Protein AF-A0A2S4UT10-F1 (afdb_monomer_lite)

Radius of gyration: 38.98 Å; chains: 1; bounding box: 142×57×80 Å

Sequence (238 aa):
MEPTETNEDQPADRKTLVSQHHRYLDTMASATTKNVEQNDESQEIDNILKGEESLLTREQEVERVIAAFKLNPYEILELDMTNPSSITDSVIRKAYRQKSLLIHPDKLSHLSGFLLDPENENETIKDARMLTLRRLNLPDSTPDDHEKISQLNPTFQFRVALKTKEIIIEEEARKMTMIAEGTEAKRHEDAITKRKRELEDKKRWEETREERVTDWRSFQKGETSGKKKKKQKLQVLG

Structure (mmCIF, N/CA/C/O backbone):
data_AF-A0A2S4UT10-F1
#
_entry.id   AF-A0A2S4UT10-F1
#
loop_
_atom_site.group_PDB
_atom_site.id
_atom_site.type_symbol
_atom_site.label_atom_id
_atom_site.label_alt_id
_atom_site.label_comp_id
_atom_site.label_asym_id
_atom_site.label_entity_id
_atom_site.label_seq_id
_atom_site.pdbx_PDB_ins_code
_atom_site.Cartn_x
_atom_site.Cartn_y
_atom_site.Cartn_z
_atom_site.occupancy
_atom_site.B_iso_or_equiv
_atom_site.auth_seq_id
_atom_site.auth_comp_id
_atom_site.auth_asym_id
_atom_site.auth_atom_id
_atom_site.pdbx_PDB_model_num
ATOM 1 N N . MET A 1 1 ? 103.956 6.981 -22.620 1.00 38.62 1 MET A N 1
ATOM 2 C CA . MET A 1 1 ? 103.009 6.553 -23.665 1.00 38.62 1 MET A CA 1
ATOM 3 C C . MET A 1 1 ? 101.692 6.298 -22.952 1.00 38.62 1 MET A C 1
ATOM 5 O O . MET A 1 1 ? 101.595 5.333 -22.209 1.00 38.62 1 MET A O 1
ATOM 9 N N . GLU A 1 2 ? 100.780 7.264 -23.050 1.00 48.25 2 GLU A N 1
ATOM 10 C CA . GLU A 1 2 ? 99.326 7.124 -22.818 1.00 48.25 2 GLU A CA 1
ATOM 11 C C . GLU A 1 2 ? 98.728 6.075 -23.793 1.00 48.25 2 GLU A C 1
ATOM 13 O O . GLU A 1 2 ? 99.450 5.740 -24.744 1.00 48.25 2 GLU A O 1
ATOM 18 N N . PRO A 1 3 ? 97.486 5.536 -23.629 1.00 50.53 3 PRO A N 1
ATOM 19 C CA . PRO A 1 3 ? 96.220 6.288 -23.417 1.00 50.53 3 PRO A CA 1
ATOM 20 C C . PRO A 1 3 ? 95.270 5.721 -22.322 1.00 50.53 3 PRO A C 1
ATOM 22 O O . PRO A 1 3 ? 95.252 4.519 -22.079 1.00 50.53 3 PRO A O 1
ATOM 25 N N . THR A 1 4 ? 94.652 6.542 -21.460 1.00 42.94 4 THR A N 1
ATOM 26 C CA . THR A 1 4 ? 93.382 7.327 -21.537 1.00 42.94 4 THR A CA 1
ATOM 27 C C . THR A 1 4 ? 92.074 6.537 -21.375 1.00 42.94 4 THR A C 1
ATOM 29 O O . THR A 1 4 ? 91.668 5.777 -22.251 1.00 42.94 4 THR A O 1
ATOM 32 N N . GLU A 1 5 ? 91.396 6.821 -20.257 1.00 54.12 5 GLU A N 1
ATOM 33 C CA . GLU A 1 5 ? 89.994 6.530 -19.941 1.00 54.12 5 GLU A CA 1
ATOM 34 C C . GLU A 1 5 ? 89.031 7.304 -20.858 1.00 54.12 5 GLU A C 1
ATOM 36 O O . GLU A 1 5 ? 89.212 8.500 -21.079 1.00 54.12 5 GLU A O 1
ATOM 41 N N . THR A 1 6 ? 87.951 6.657 -21.304 1.00 42.81 6 THR A N 1
ATOM 42 C CA . THR A 1 6 ? 86.749 7.337 -21.816 1.00 42.81 6 THR A CA 1
ATOM 43 C C . THR A 1 6 ? 85.503 6.571 -21.374 1.00 42.81 6 THR A C 1
ATOM 45 O O . THR A 1 6 ? 85.175 5.528 -21.938 1.00 42.81 6 THR A O 1
ATOM 48 N N . ASN A 1 7 ? 84.813 7.086 -20.355 1.00 44.62 7 ASN A N 1
ATOM 49 C CA . ASN A 1 7 ? 83.438 6.718 -20.026 1.00 44.62 7 ASN A CA 1
ATOM 50 C C . ASN A 1 7 ? 82.545 7.800 -20.652 1.00 44.62 7 ASN A C 1
ATOM 52 O O . ASN A 1 7 ? 82.539 8.941 -20.190 1.00 44.62 7 ASN A O 1
ATOM 56 N N . GLU A 1 8 ? 81.882 7.473 -21.762 1.00 42.16 8 GLU A N 1
ATOM 57 C CA . GLU A 1 8 ? 80.980 8.389 -22.465 1.00 42.16 8 GLU A CA 1
ATOM 58 C C . GLU A 1 8 ? 79.623 8.461 -21.753 1.00 42.16 8 GLU A C 1
ATOM 60 O O . GLU A 1 8 ? 78.841 7.511 -21.732 1.00 42.16 8 GLU A O 1
ATOM 65 N N . ASP A 1 9 ? 79.353 9.632 -21.188 1.00 47.31 9 ASP A N 1
ATOM 66 C CA . ASP A 1 9 ? 78.085 10.043 -20.599 1.00 47.31 9 ASP A CA 1
ATOM 67 C C . ASP A 1 9 ? 77.073 10.345 -21.730 1.00 47.31 9 ASP A C 1
ATOM 69 O O . ASP A 1 9 ? 77.205 11.335 -22.456 1.00 47.31 9 ASP A O 1
ATOM 73 N N . GLN A 1 10 ? 76.058 9.491 -21.920 1.00 48.88 10 GLN A N 1
ATOM 74 C CA . GLN A 1 10 ? 74.931 9.770 -22.824 1.00 48.88 10 GLN A CA 1
ATOM 75 C C . GLN A 1 10 ? 73.782 10.449 -22.054 1.00 48.88 10 GLN A C 1
ATOM 77 O O . GLN A 1 10 ? 73.219 9.845 -21.137 1.00 48.88 10 GLN A O 1
ATOM 82 N N . PRO A 1 11 ? 73.342 11.666 -22.438 1.00 44.72 11 PRO A N 1
ATOM 83 C CA . PRO A 1 11 ? 72.259 12.356 -21.749 1.00 44.72 11 PRO A CA 1
ATOM 84 C C . PRO A 1 11 ? 70.910 11.730 -22.124 1.00 44.72 11 PRO A C 1
ATOM 86 O O . PRO A 1 11 ? 70.312 12.048 -23.154 1.00 44.72 11 PRO A O 1
ATOM 89 N N . ALA A 1 12 ? 70.403 10.840 -21.269 1.00 50.59 12 ALA A N 1
ATOM 90 C CA . ALA A 1 12 ? 69.030 10.363 -21.356 1.00 50.59 12 ALA A CA 1
ATOM 91 C C . ALA A 1 12 ? 68.059 11.541 -21.153 1.00 50.59 12 ALA A C 1
ATOM 93 O O . ALA A 1 12 ? 68.035 12.223 -20.126 1.00 50.59 12 ALA A O 1
ATOM 94 N N . ASP A 1 13 ? 67.271 11.780 -22.192 1.00 53.06 13 ASP A N 1
ATOM 95 C CA . ASP A 1 13 ? 66.395 12.920 -22.419 1.00 53.06 13 ASP A CA 1
ATOM 96 C C . ASP A 1 13 ? 65.347 13.089 -21.290 1.00 53.06 13 ASP A C 1
ATOM 98 O O . ASP A 1 13 ? 64.264 12.487 -21.313 1.00 53.06 13 ASP A O 1
ATOM 102 N N . ARG A 1 14 ? 65.663 13.925 -20.282 1.00 52.59 14 ARG A N 1
ATOM 103 C CA . ARG A 1 14 ? 64.832 14.217 -19.085 1.00 52.59 14 ARG A CA 1
ATOM 104 C C . ARG A 1 14 ? 63.374 14.580 -19.411 1.00 52.59 14 ARG A C 1
ATOM 106 O O . ARG A 1 14 ? 62.499 14.402 -18.568 1.00 52.59 14 ARG A O 1
ATOM 113 N N . LYS A 1 15 ? 63.079 15.057 -20.625 1.00 52.31 15 LYS A N 1
ATOM 114 C CA . LYS A 1 15 ? 61.720 15.436 -21.059 1.00 52.31 15 LYS A CA 1
ATOM 115 C C . LYS A 1 15 ? 60.799 14.234 -21.316 1.00 52.31 15 LYS A C 1
ATOM 117 O O . LYS A 1 15 ? 59.584 14.356 -21.165 1.00 52.31 15 LYS A O 1
ATOM 122 N N . THR A 1 16 ? 61.348 13.067 -21.654 1.00 53.88 16 THR A N 1
ATOM 123 C CA . THR A 1 16 ? 60.555 11.862 -21.974 1.00 53.88 16 THR A CA 1
ATOM 124 C C . THR A 1 16 ? 60.113 11.119 -20.711 1.00 53.88 16 THR A C 1
ATOM 126 O O . THR A 1 16 ? 58.973 10.658 -20.636 1.00 53.88 16 THR A O 1
ATOM 129 N N . LEU A 1 17 ? 60.976 11.099 -19.689 1.00 52.22 17 LEU A N 1
ATOM 130 C CA . LEU A 1 17 ? 60.695 10.549 -18.357 1.00 52.22 17 LEU A CA 1
ATOM 131 C C . LEU A 1 17 ? 59.595 11.342 -17.634 1.00 52.22 17 LEU A C 1
ATOM 133 O O . LEU A 1 17 ? 58.662 10.748 -17.100 1.00 52.22 17 LEU A O 1
ATOM 137 N N . VAL A 1 18 ? 59.627 12.678 -17.707 1.00 56.62 18 VAL A N 1
ATOM 138 C CA . VAL A 1 18 ? 58.595 13.538 -17.096 1.00 56.62 18 VAL A CA 1
ATOM 139 C C . VAL A 1 18 ? 57.222 13.337 -17.756 1.00 56.62 18 VAL A C 1
ATOM 141 O O . VAL A 1 18 ? 56.216 13.281 -17.054 1.00 56.62 18 VAL A O 1
ATOM 144 N N . SER A 1 19 ? 57.157 13.162 -19.083 1.00 56.72 19 SER A N 1
ATOM 145 C CA . SER A 1 19 ? 55.890 12.935 -19.807 1.00 56.72 19 SER A CA 1
ATOM 146 C C . SER A 1 19 ? 55.291 11.539 -19.586 1.00 56.72 19 SER A C 1
ATOM 148 O O . SER A 1 19 ? 54.069 11.381 -19.634 1.00 56.72 19 SER A O 1
ATOM 150 N N . GLN A 1 20 ? 56.127 10.518 -19.369 1.00 59.41 20 GLN A N 1
ATOM 151 C CA . GLN A 1 20 ? 55.659 9.185 -18.974 1.00 59.41 20 GLN A CA 1
ATOM 152 C C . GLN A 1 20 ? 55.182 9.176 -17.519 1.00 59.41 20 GLN A C 1
ATOM 154 O O . GLN A 1 20 ? 54.131 8.607 -17.240 1.00 59.41 20 GLN A O 1
ATOM 159 N N . HIS A 1 21 ? 55.883 9.881 -16.626 1.00 60.91 21 HIS A N 1
ATOM 160 C CA . HIS A 1 21 ? 55.480 10.014 -15.228 1.00 60.91 21 HIS A CA 1
ATOM 161 C C . HIS A 1 21 ? 54.154 10.778 -15.075 1.00 60.91 21 HIS A C 1
ATOM 163 O O . HIS A 1 21 ? 53.278 10.319 -14.356 1.00 60.91 21 HIS A O 1
ATOM 169 N N . HIS A 1 22 ? 53.944 11.876 -15.813 1.00 60.59 22 HIS A N 1
ATOM 170 C CA . HIS A 1 22 ? 52.663 12.604 -15.784 1.00 60.59 22 HIS A CA 1
ATOM 171 C C . HIS A 1 22 ? 51.494 11.747 -16.288 1.00 60.59 22 HIS A C 1
ATOM 173 O O . HIS A 1 22 ? 50.471 11.667 -15.623 1.00 60.59 22 HIS A O 1
ATOM 179 N N . ARG A 1 23 ? 51.661 11.007 -17.396 1.00 62.44 23 ARG A N 1
ATOM 180 C CA . ARG A 1 23 ? 50.602 10.105 -17.892 1.00 62.44 23 ARG A CA 1
ATOM 181 C C . ARG A 1 23 ? 50.296 8.944 -16.942 1.00 62.44 23 ARG A C 1
ATOM 183 O O . ARG A 1 23 ? 49.151 8.502 -16.874 1.00 62.44 23 ARG A O 1
ATOM 190 N N . TYR A 1 24 ? 51.299 8.450 -16.217 1.00 64.75 24 TYR A N 1
ATOM 191 C CA . TYR A 1 24 ? 51.105 7.439 -15.179 1.00 64.75 24 TYR A CA 1
ATOM 192 C C . TYR A 1 24 ? 50.327 8.005 -13.984 1.00 64.75 24 TYR A C 1
ATOM 194 O O . TYR A 1 24 ? 49.391 7.362 -13.516 1.00 64.75 24 TYR A O 1
ATOM 202 N N . LEU A 1 25 ? 50.647 9.230 -13.554 1.00 64.94 25 LEU A N 1
ATOM 203 C CA . LEU A 1 25 ? 49.924 9.929 -12.490 1.00 64.94 25 LEU A CA 1
ATOM 204 C C . LEU A 1 25 ? 48.470 10.240 -12.876 1.00 64.94 25 LEU A C 1
ATOM 206 O O . LEU A 1 25 ? 47.586 10.014 -12.060 1.00 64.94 25 LEU A O 1
ATOM 210 N N . ASP A 1 26 ? 48.199 10.651 -14.118 1.00 64.94 26 ASP A N 1
ATOM 211 C CA . ASP A 1 26 ? 46.830 10.920 -14.593 1.00 64.94 26 ASP A CA 1
ATOM 212 C C . ASP A 1 26 ? 45.983 9.638 -14.679 1.00 64.94 26 ASP A C 1
ATOM 214 O O . ASP A 1 26 ? 44.800 9.629 -14.336 1.00 64.94 26 ASP A O 1
ATOM 218 N N . THR A 1 27 ? 46.594 8.521 -15.094 1.00 65.88 27 THR A N 1
ATOM 219 C CA . THR A 1 27 ? 45.920 7.211 -15.149 1.00 65.88 27 THR A CA 1
ATOM 220 C C . THR A 1 27 ? 45.646 6.673 -13.744 1.00 65.88 27 THR A C 1
ATOM 222 O O . THR A 1 27 ? 44.562 6.159 -13.483 1.00 65.88 27 THR A O 1
ATOM 225 N N . MET A 1 28 ? 46.602 6.836 -12.824 1.00 64.69 28 MET A N 1
ATOM 226 C CA . MET A 1 28 ? 46.446 6.503 -11.406 1.00 64.69 28 MET A CA 1
ATOM 227 C C . MET A 1 28 ? 45.373 7.369 -10.739 1.00 64.69 28 MET A C 1
ATOM 229 O O . MET A 1 28 ? 44.545 6.838 -10.004 1.00 64.69 28 MET A O 1
ATOM 233 N N . ALA A 1 29 ? 45.330 8.670 -11.034 1.00 61.75 29 ALA A N 1
ATOM 234 C CA . ALA A 1 29 ? 44.304 9.577 -10.530 1.00 61.75 29 ALA A CA 1
ATOM 235 C C . ALA A 1 29 ? 42.913 9.183 -11.047 1.00 61.75 29 ALA A C 1
ATOM 237 O O . ALA A 1 29 ? 41.999 9.035 -10.247 1.00 61.75 29 ALA A O 1
ATOM 238 N N . SER A 1 30 ? 42.765 8.899 -12.347 1.00 58.59 30 SER A N 1
ATOM 239 C CA . SER A 1 30 ? 41.483 8.474 -12.934 1.00 58.59 30 SER A CA 1
ATOM 240 C C . SER A 1 30 ? 41.033 7.074 -12.479 1.00 58.59 30 SER A C 1
ATOM 242 O O . SER A 1 30 ? 39.837 6.821 -12.334 1.00 58.59 30 SER A O 1
ATOM 244 N N . ALA A 1 31 ? 41.970 6.156 -12.219 1.00 60.38 31 ALA A N 1
ATOM 245 C CA . ALA A 1 31 ? 41.674 4.846 -11.632 1.00 60.38 31 ALA A CA 1
ATOM 246 C C . ALA A 1 31 ? 41.320 4.936 -10.137 1.00 60.38 31 ALA A C 1
ATOM 248 O O . ALA A 1 31 ? 40.528 4.130 -9.646 1.00 60.38 31 ALA A O 1
ATOM 249 N N . THR A 1 32 ? 41.876 5.923 -9.428 1.00 58.44 32 THR A N 1
ATOM 250 C CA . THR A 1 32 ? 41.535 6.221 -8.032 1.00 58.44 32 THR A CA 1
ATOM 251 C C . THR A 1 32 ? 40.155 6.866 -7.948 1.00 58.44 32 THR A C 1
ATOM 253 O O . THR A 1 32 ? 39.340 6.403 -7.163 1.00 58.44 32 THR A O 1
ATOM 256 N N . THR A 1 33 ? 39.829 7.848 -8.798 1.00 59.72 33 THR A N 1
ATOM 257 C CA . THR A 1 33 ? 38.498 8.485 -8.795 1.00 59.72 33 THR A CA 1
ATOM 258 C C . THR A 1 33 ? 37.390 7.504 -9.168 1.00 59.72 33 THR A C 1
ATOM 260 O O . THR A 1 33 ? 36.375 7.468 -8.488 1.00 59.72 33 THR A O 1
ATOM 263 N N . LYS A 1 34 ? 37.609 6.628 -10.161 1.00 57.56 34 LYS A N 1
ATOM 264 C CA . LYS A 1 34 ? 36.640 5.570 -10.499 1.00 57.56 34 LYS A CA 1
ATOM 265 C C . LYS A 1 34 ? 36.460 4.536 -9.386 1.00 57.56 34 LYS A C 1
ATOM 267 O O . LYS A 1 34 ? 35.345 4.087 -9.172 1.00 57.56 34 LYS A O 1
ATOM 272 N N . ASN A 1 35 ? 37.527 4.154 -8.677 1.00 58.28 35 ASN A N 1
ATOM 273 C CA . ASN A 1 35 ? 37.393 3.265 -7.516 1.00 58.28 35 ASN A CA 1
ATOM 274 C C . ASN A 1 35 ? 36.655 3.939 -6.356 1.00 58.28 35 ASN A C 1
ATOM 276 O O . ASN A 1 35 ? 35.914 3.264 -5.657 1.00 58.28 35 ASN A O 1
ATOM 280 N N . VAL A 1 36 ? 36.853 5.242 -6.145 1.00 58.78 36 VAL A N 1
ATOM 281 C CA . VAL A 1 36 ? 36.160 5.999 -5.093 1.00 58.78 36 VAL A CA 1
ATOM 282 C C . VAL A 1 36 ? 34.670 6.137 -5.418 1.00 58.78 36 VAL A C 1
ATOM 284 O O . VAL A 1 36 ? 33.855 5.785 -4.577 1.00 58.78 36 VAL A O 1
ATOM 287 N N . GLU A 1 37 ? 34.312 6.518 -6.647 1.00 59.72 37 GLU A N 1
ATOM 288 C CA . GLU A 1 37 ? 32.909 6.620 -7.087 1.00 59.72 37 GLU A CA 1
ATOM 289 C C . GLU A 1 37 ? 32.181 5.265 -7.033 1.00 59.72 37 GLU A C 1
ATOM 291 O O . GLU A 1 37 ? 31.068 5.184 -6.523 1.00 59.72 37 GLU A O 1
ATOM 296 N N . GLN A 1 38 ? 32.820 4.170 -7.469 1.00 59.28 38 GLN A N 1
ATOM 297 C CA . GLN A 1 38 ? 32.215 2.834 -7.365 1.00 59.28 38 GLN A CA 1
ATOM 298 C C . GLN A 1 38 ? 32.093 2.332 -5.921 1.00 59.28 38 GLN A C 1
ATOM 300 O O . GLN A 1 38 ? 31.185 1.558 -5.617 1.00 59.28 38 GLN A O 1
ATOM 305 N N . ASN A 1 39 ? 32.996 2.744 -5.031 1.00 65.94 39 ASN A N 1
ATOM 306 C CA . ASN A 1 39 ? 32.928 2.396 -3.615 1.00 65.94 39 ASN A CA 1
ATOM 307 C C . ASN A 1 39 ? 31.826 3.195 -2.898 1.00 65.94 39 ASN A C 1
ATOM 309 O O . ASN A 1 39 ? 31.141 2.629 -2.053 1.00 65.94 39 ASN A O 1
ATOM 313 N N . ASP A 1 40 ? 31.602 4.455 -3.279 1.00 69.00 40 ASP A N 1
ATOM 314 C CA . ASP A 1 40 ? 30.502 5.279 -2.760 1.00 69.00 40 ASP A CA 1
ATOM 315 C C . ASP A 1 40 ? 29.132 4.753 -3.224 1.00 69.00 40 ASP A C 1
ATOM 317 O O . ASP A 1 40 ? 28.247 4.557 -2.390 1.00 69.00 40 ASP A O 1
ATOM 321 N N . GLU A 1 41 ? 28.971 4.407 -4.509 1.00 70.44 41 GLU A N 1
ATOM 322 C CA . GLU A 1 41 ? 27.736 3.778 -5.017 1.00 70.44 41 GLU A CA 1
ATOM 323 C C . GLU A 1 41 ? 27.472 2.414 -4.353 1.00 70.44 41 GLU A C 1
ATOM 325 O O . GLU A 1 41 ? 26.339 2.098 -3.988 1.00 70.44 41 GLU A O 1
ATOM 330 N N . SER A 1 42 ? 28.516 1.604 -4.140 1.00 74.25 42 SER A N 1
ATOM 331 C CA . SER A 1 42 ? 28.382 0.308 -3.455 1.00 74.25 42 SER A CA 1
ATOM 332 C C . SER A 1 42 ? 27.986 0.474 -1.984 1.00 74.25 42 SER A C 1
ATOM 334 O O . SER A 1 42 ? 27.154 -0.275 -1.479 1.00 74.25 42 SER A O 1
ATOM 336 N N . GLN A 1 43 ? 28.534 1.479 -1.295 1.00 76.88 43 GLN A N 1
ATOM 337 C CA . GLN A 1 43 ? 28.175 1.788 0.091 1.00 76.88 43 GLN A CA 1
ATOM 338 C C . GLN A 1 43 ? 26.749 2.330 0.212 1.00 76.88 43 GLN A C 1
ATOM 340 O O . GLN A 1 43 ? 26.059 2.022 1.184 1.00 76.88 43 GLN A O 1
ATOM 345 N N . GLU A 1 44 ? 26.289 3.112 -0.763 1.00 79.75 44 GLU A N 1
ATOM 346 C CA . GLU A 1 44 ? 24.910 3.591 -0.814 1.00 79.75 44 GLU A CA 1
ATOM 347 C C . GLU A 1 44 ? 23.925 2.430 -1.015 1.00 79.75 44 GLU A C 1
ATOM 349 O O . GLU A 1 44 ? 22.956 2.316 -0.261 1.00 79.75 44 GLU A O 1
ATOM 354 N N . ILE A 1 45 ? 24.225 1.507 -1.935 1.00 79.12 45 ILE A N 1
ATOM 355 C CA . ILE A 1 45 ? 23.435 0.283 -2.143 1.00 79.12 45 ILE A CA 1
ATOM 356 C C . ILE A 1 45 ? 23.406 -0.573 -0.870 1.00 79.12 45 ILE A C 1
ATOM 358 O O . ILE A 1 45 ? 22.332 -0.999 -0.450 1.00 79.12 45 ILE A O 1
ATOM 362 N N . ASP A 1 46 ? 24.547 -0.773 -0.207 1.00 80.75 46 ASP A N 1
ATOM 363 C CA . ASP A 1 46 ? 24.617 -1.527 1.050 1.00 80.75 46 ASP A CA 1
ATOM 364 C C . ASP A 1 46 ? 23.796 -0.874 2.172 1.00 80.75 46 ASP A C 1
ATOM 366 O O . ASP A 1 46 ? 23.208 -1.566 3.005 1.00 80.75 46 ASP A O 1
ATOM 370 N N . ASN A 1 47 ? 23.751 0.458 2.226 1.00 82.25 47 ASN A N 1
ATOM 371 C CA . ASN A 1 47 ? 22.964 1.187 3.219 1.00 82.25 47 ASN A CA 1
ATOM 372 C C . ASN A 1 47 ? 21.459 1.081 2.946 1.00 82.25 47 ASN A C 1
ATOM 374 O O . ASN A 1 47 ? 20.687 0.906 3.892 1.00 82.25 47 ASN A O 1
ATOM 378 N N . ILE A 1 48 ? 21.049 1.133 1.676 1.00 80.56 48 ILE A N 1
ATOM 379 C CA . ILE A 1 48 ? 19.660 0.896 1.260 1.00 80.56 48 ILE A CA 1
ATOM 380 C C . ILE A 1 48 ? 19.252 -0.537 1.615 1.00 80.56 48 ILE A C 1
ATOM 382 O O . ILE A 1 48 ? 18.236 -0.736 2.279 1.00 80.56 48 ILE A O 1
ATOM 386 N N . LEU A 1 49 ? 20.088 -1.521 1.275 1.00 85.38 49 LEU A N 1
ATOM 387 C CA . LEU A 1 49 ? 19.819 -2.936 1.529 1.00 85.38 49 LEU A CA 1
ATOM 388 C C . LEU A 1 49 ? 19.682 -3.238 3.032 1.00 85.38 49 LEU A C 1
ATOM 390 O O . LEU A 1 49 ? 18.758 -3.933 3.446 1.00 85.38 49 LEU A O 1
ATOM 394 N N . LYS A 1 50 ? 20.545 -2.652 3.874 1.00 82.94 50 LYS A N 1
ATOM 395 C CA . LYS A 1 50 ? 20.436 -2.745 5.345 1.00 82.94 50 LYS A CA 1
ATOM 396 C C . LYS A 1 50 ? 19.162 -2.090 5.880 1.00 82.94 50 LYS A C 1
ATOM 398 O O . LYS A 1 50 ? 18.604 -2.540 6.882 1.00 82.94 50 LYS A O 1
ATOM 403 N N . GLY A 1 51 ? 18.716 -1.007 5.243 1.00 79.88 51 GLY A N 1
ATOM 404 C CA . GLY A 1 51 ? 17.441 -0.365 5.545 1.00 79.88 51 GLY A CA 1
ATOM 405 C C . GLY A 1 51 ? 16.268 -1.302 5.268 1.00 79.88 51 GLY A C 1
ATOM 406 O O . GLY A 1 51 ? 15.442 -1.520 6.152 1.00 79.88 51 GLY A O 1
ATOM 407 N N . GLU A 1 52 ? 16.237 -1.906 4.081 1.00 79.19 52 GLU A N 1
ATOM 408 C CA . GLU A 1 52 ? 15.209 -2.871 3.673 1.00 79.19 52 GLU A CA 1
ATOM 409 C C . GLU A 1 52 ? 15.204 -4.126 4.558 1.00 79.19 52 GLU A C 1
ATOM 411 O O . GLU A 1 52 ? 14.145 -4.553 5.016 1.00 79.19 52 GLU A O 1
ATOM 416 N N . GLU A 1 53 ? 16.374 -4.669 4.899 1.00 78.00 53 GLU A N 1
ATOM 417 C CA . GLU A 1 53 ? 16.511 -5.811 5.814 1.00 78.00 53 GLU A CA 1
ATOM 418 C C . GLU A 1 53 ? 15.944 -5.499 7.216 1.00 78.00 53 GLU A C 1
ATOM 420 O O . GLU A 1 53 ? 15.244 -6.312 7.830 1.00 78.00 53 GLU A O 1
ATOM 425 N N . SER A 1 54 ? 16.176 -4.281 7.714 1.00 79.19 54 SER A N 1
ATOM 426 C CA . SER A 1 54 ? 15.632 -3.792 8.991 1.00 79.19 54 SER A CA 1
ATOM 427 C C . SER A 1 54 ? 14.109 -3.602 8.966 1.00 79.19 54 SER A C 1
ATOM 429 O O . SER A 1 54 ? 13.447 -3.727 10.001 1.00 79.19 54 SER A O 1
ATOM 431 N N . LEU A 1 55 ? 13.526 -3.297 7.803 1.00 79.88 55 LEU A N 1
ATOM 432 C CA . LEU A 1 55 ? 12.072 -3.205 7.639 1.00 79.88 55 LEU A CA 1
ATOM 433 C C . LEU A 1 55 ? 11.447 -4.597 7.558 1.00 79.88 55 LEU A C 1
ATOM 435 O O . LEU A 1 55 ? 10.513 -4.870 8.307 1.00 79.88 55 LEU A O 1
ATOM 439 N N . LEU A 1 56 ? 12.022 -5.498 6.761 1.00 82.56 56 LEU A N 1
ATOM 440 C CA . LEU A 1 56 ? 11.535 -6.871 6.620 1.00 82.56 56 LEU A CA 1
ATOM 441 C C . LEU A 1 56 ? 11.530 -7.617 7.962 1.00 82.56 56 LEU A C 1
ATOM 443 O O . LEU A 1 56 ? 10.546 -8.258 8.324 1.00 82.56 56 LEU A O 1
ATOM 447 N N . THR A 1 57 ? 12.610 -7.498 8.737 1.00 82.56 57 THR A N 1
ATOM 448 C CA . THR A 1 57 ? 12.695 -8.100 10.080 1.00 82.56 57 THR A CA 1
ATOM 449 C C . THR A 1 57 ? 11.661 -7.522 11.046 1.00 82.56 57 THR A C 1
ATOM 451 O O . THR A 1 57 ? 11.130 -8.239 11.895 1.00 82.56 57 THR A O 1
ATOM 454 N N . ARG A 1 58 ? 11.335 -6.233 10.909 1.00 83.56 58 ARG A N 1
ATOM 455 C CA . ARG A 1 58 ? 10.310 -5.561 11.711 1.00 83.56 58 ARG A CA 1
ATOM 456 C C . ARG A 1 58 ? 8.897 -6.015 11.330 1.00 83.56 58 ARG A C 1
ATOM 458 O O . ARG A 1 58 ? 8.098 -6.275 12.224 1.00 83.56 58 ARG A O 1
ATOM 465 N N . GLU A 1 59 ? 8.594 -6.124 10.041 1.00 82.88 59 GLU A N 1
ATOM 466 C CA . GLU A 1 59 ? 7.295 -6.593 9.534 1.00 82.88 59 GLU A CA 1
ATOM 467 C C . GLU A 1 59 ? 7.032 -8.056 9.912 1.00 82.88 59 GLU A C 1
ATOM 469 O O . GLU A 1 59 ? 5.965 -8.378 10.434 1.00 82.88 59 GLU A O 1
ATOM 474 N N . GLN A 1 60 ? 8.032 -8.929 9.765 1.00 85.94 60 GLN A N 1
ATOM 475 C CA . GLN A 1 60 ? 7.936 -10.331 10.191 1.00 85.94 60 GLN A CA 1
ATOM 476 C C . GLN A 1 60 ? 7.651 -10.464 11.695 1.00 85.94 60 GLN A C 1
ATOM 478 O O . GLN A 1 60 ? 6.867 -11.316 12.118 1.00 85.94 60 GLN A O 1
ATOM 483 N N . GLU A 1 61 ? 8.253 -9.602 12.517 1.00 84.12 61 GLU A N 1
ATOM 484 C CA . GLU A 1 61 ? 7.998 -9.567 13.958 1.00 84.12 61 GLU A CA 1
ATOM 485 C C . GLU A 1 61 ? 6.556 -9.133 14.274 1.00 84.12 61 GLU A C 1
ATOM 487 O O . GLU A 1 61 ? 5.920 -9.701 15.165 1.00 84.12 61 GLU A O 1
ATOM 492 N N . VAL A 1 62 ? 6.016 -8.162 13.528 1.00 83.31 62 VAL A N 1
ATOM 493 C CA . VAL A 1 62 ? 4.619 -7.712 13.657 1.00 83.31 62 VAL A CA 1
ATOM 494 C C . VAL A 1 62 ? 3.659 -8.849 13.330 1.00 83.31 62 VAL A C 1
ATOM 496 O O . VAL A 1 62 ? 2.767 -9.139 14.128 1.00 83.31 62 VAL A O 1
ATOM 499 N N . GLU A 1 63 ? 3.856 -9.525 12.197 1.00 84.69 63 GLU A N 1
ATOM 500 C CA . GLU A 1 63 ? 3.023 -10.661 11.790 1.00 84.69 63 GLU A CA 1
ATOM 501 C C . GLU A 1 63 ? 3.046 -11.772 12.837 1.00 84.69 63 GLU A C 1
ATOM 503 O O . GLU A 1 63 ? 1.997 -12.298 13.220 1.00 84.69 63 GLU A O 1
ATOM 508 N N . ARG A 1 64 ? 4.229 -12.075 13.378 1.00 86.12 64 ARG A N 1
ATOM 509 C CA . ARG A 1 64 ? 4.360 -13.074 14.433 1.00 86.12 64 ARG A CA 1
ATOM 510 C C . ARG A 1 64 ? 3.650 -12.654 15.720 1.00 86.12 64 ARG A C 1
ATOM 512 O O . ARG A 1 64 ? 3.006 -13.492 16.342 1.00 86.12 64 ARG A O 1
ATOM 519 N N . VAL A 1 65 ? 3.732 -11.388 16.136 1.00 83.06 65 VAL A N 1
ATOM 520 C CA . VAL A 1 65 ? 3.030 -10.895 17.339 1.00 83.06 65 VAL A CA 1
ATOM 521 C C . VAL A 1 65 ? 1.512 -10.866 17.147 1.00 83.06 65 VAL A C 1
ATOM 523 O O . VAL A 1 65 ? 0.781 -11.157 18.091 1.00 83.06 65 VAL A O 1
ATOM 526 N N . ILE A 1 66 ? 1.026 -10.575 15.938 1.00 81.25 66 ILE A N 1
ATOM 527 C CA . ILE A 1 66 ? -0.401 -10.680 15.597 1.00 81.25 66 ILE A CA 1
ATOM 528 C C . ILE A 1 66 ? -0.862 -12.146 15.625 1.00 81.25 66 ILE A C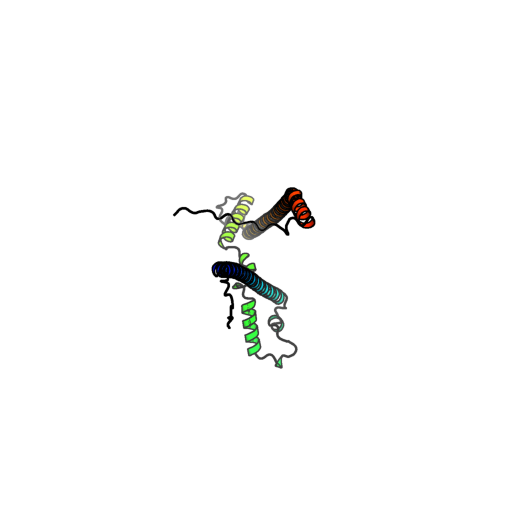 1
ATOM 530 O O . ILE A 1 66 ? -1.978 -12.424 16.070 1.00 81.25 66 ILE A O 1
ATOM 534 N N . ALA A 1 67 ? -0.011 -13.072 15.174 1.00 82.62 67 ALA A N 1
ATOM 535 C CA . ALA A 1 67 ? -0.275 -14.509 15.205 1.00 82.62 67 ALA A CA 1
ATOM 536 C C . ALA A 1 67 ? -0.173 -15.113 16.617 1.00 82.62 67 ALA A C 1
ATOM 538 O O . ALA A 1 67 ? -0.859 -16.094 16.912 1.00 82.62 67 ALA A O 1
ATOM 539 N N . ALA A 1 68 ? 0.655 -14.533 17.491 1.00 80.56 68 ALA A N 1
ATOM 540 C CA . ALA A 1 68 ? 0.821 -14.981 18.865 1.00 80.56 68 ALA A CA 1
ATOM 541 C C . ALA A 1 68 ? -0.492 -14.857 19.649 1.00 80.56 68 ALA A C 1
ATOM 543 O O . ALA A 1 68 ? -1.285 -13.919 19.499 1.00 80.56 68 ALA A O 1
ATOM 544 N N . PHE A 1 69 ? -0.730 -15.818 20.537 1.00 76.19 69 PHE A N 1
ATOM 545 C CA . PHE A 1 69 ? -1.939 -15.819 21.340 1.00 76.19 69 PHE A CA 1
ATOM 546 C C . PHE A 1 69 ? -1.907 -14.667 22.353 1.00 76.19 69 PHE A C 1
ATOM 548 O O . PHE A 1 69 ? -1.042 -14.607 23.223 1.00 76.19 69 PHE A O 1
ATOM 555 N N . LYS A 1 70 ? -2.901 -13.773 22.288 1.00 76.75 70 LYS A N 1
ATOM 556 C CA . LYS A 1 70 ? -3.012 -12.553 23.121 1.00 76.75 70 LYS A CA 1
ATOM 557 C C . LYS A 1 70 ? -2.907 -12.807 24.631 1.00 76.75 70 LYS A C 1
ATOM 559 O O . LYS A 1 70 ? -2.566 -11.898 25.379 1.00 76.75 70 LYS A O 1
ATOM 564 N N . LEU A 1 71 ? -3.232 -14.020 25.082 1.00 80.06 71 LEU A N 1
ATOM 565 C CA . LEU A 1 71 ? -3.200 -14.405 26.494 1.00 80.06 71 LEU A CA 1
ATOM 566 C C . LEU A 1 71 ? -1.829 -14.928 26.954 1.00 80.06 71 LEU A C 1
ATOM 568 O O . LEU A 1 71 ? -1.642 -15.127 28.151 1.00 80.06 71 LEU A O 1
ATOM 572 N N . ASN A 1 72 ? -0.882 -15.166 26.041 1.00 79.00 72 ASN A N 1
ATOM 573 C CA . ASN A 1 72 ? 0.451 -15.666 26.363 1.00 79.00 72 ASN A CA 1
ATOM 574 C C . ASN A 1 72 ? 1.511 -14.549 26.251 1.00 79.00 72 ASN A C 1
ATOM 576 O O . ASN A 1 72 ? 2.105 -14.351 25.189 1.00 79.00 72 ASN A O 1
ATOM 580 N N . PRO A 1 73 ? 1.791 -13.809 27.340 1.00 80.00 73 PRO A N 1
ATOM 581 C CA . PRO A 1 73 ? 2.742 -12.699 27.306 1.00 80.00 73 PRO A CA 1
ATOM 582 C C . PRO A 1 73 ? 4.192 -13.150 27.082 1.00 80.00 73 PRO A C 1
ATOM 584 O O . PRO A 1 73 ? 4.994 -12.372 26.573 1.00 80.00 73 PRO A O 1
ATOM 587 N N . TYR A 1 74 ? 4.544 -14.388 27.437 1.00 81.56 74 TYR A N 1
ATOM 588 C CA . TYR A 1 74 ? 5.904 -14.907 27.261 1.00 81.56 74 TYR A CA 1
ATOM 589 C C . TYR A 1 74 ? 6.226 -15.164 25.791 1.00 81.56 74 TYR A C 1
ATOM 591 O O . TYR A 1 74 ? 7.317 -14.838 25.339 1.00 81.56 74 TYR A O 1
ATOM 599 N N . GLU A 1 75 ? 5.256 -15.660 25.029 1.00 81.50 75 GLU A N 1
ATOM 600 C CA . GLU A 1 75 ? 5.383 -15.886 23.588 1.00 81.50 75 GLU A CA 1
ATOM 601 C C . GLU A 1 75 ? 5.524 -14.567 22.817 1.00 81.50 75 GLU A C 1
ATOM 603 O O . GLU A 1 75 ? 6.410 -14.433 21.975 1.00 81.50 75 GLU A O 1
ATOM 608 N N . ILE A 1 76 ? 4.749 -13.542 23.191 1.00 83.44 76 ILE A N 1
ATOM 609 C CA . ILE A 1 76 ? 4.880 -12.187 22.630 1.00 83.44 76 ILE A CA 1
ATOM 610 C C . ILE A 1 76 ? 6.264 -11.599 22.944 1.00 83.44 76 ILE A C 1
ATOM 612 O O . ILE A 1 76 ? 6.869 -10.936 22.100 1.00 83.44 76 ILE A O 1
ATOM 616 N N . LEU A 1 77 ? 6.794 -11.850 24.144 1.00 83.62 77 LEU A N 1
ATOM 617 C CA . LEU A 1 77 ? 8.094 -11.343 24.582 1.00 83.62 77 LEU A CA 1
ATOM 618 C C . LEU A 1 77 ? 9.291 -12.221 24.176 1.00 83.62 77 LEU A C 1
ATOM 620 O O . LEU A 1 77 ? 10.415 -11.830 24.482 1.00 83.62 77 LEU A O 1
ATOM 624 N N . GLU A 1 78 ? 9.079 -13.335 23.459 1.00 81.31 78 GLU A N 1
ATOM 625 C CA . GLU A 1 78 ? 10.117 -14.346 23.155 1.00 81.31 78 GLU A CA 1
ATOM 626 C C . GLU A 1 78 ? 10.873 -14.842 24.397 1.00 81.31 78 GLU A C 1
ATOM 628 O O . GLU A 1 78 ? 12.086 -15.056 24.388 1.00 81.31 78 GLU A O 1
ATOM 633 N N . LEU A 1 79 ? 10.163 -15.005 25.507 1.00 82.31 79 LEU A N 1
ATOM 634 C CA . LEU A 1 79 ? 10.737 -15.519 26.740 1.00 82.31 79 LEU A CA 1
ATOM 635 C C . LEU A 1 79 ? 10.493 -17.025 26.837 1.00 82.31 79 LEU A C 1
ATOM 637 O O . LEU A 1 79 ? 9.391 -17.509 26.576 1.00 82.31 79 LEU A O 1
ATOM 641 N N . ASP A 1 80 ? 11.528 -17.760 27.241 1.00 71.94 80 ASP A N 1
ATOM 642 C CA . ASP A 1 80 ? 11.464 -19.211 27.395 1.00 71.94 80 ASP A CA 1
ATOM 643 C C . ASP A 1 80 ? 10.521 -19.604 28.541 1.00 71.94 80 ASP A C 1
ATOM 645 O O . ASP A 1 80 ? 10.839 -19.480 29.725 1.00 71.94 80 ASP A O 1
ATOM 649 N N . MET A 1 81 ? 9.351 -20.121 28.174 1.00 67.50 81 MET A N 1
ATOM 650 C CA . MET A 1 81 ? 8.327 -20.569 29.117 1.00 67.50 81 MET A CA 1
ATOM 651 C C . MET A 1 81 ? 8.750 -21.792 29.939 1.00 67.50 81 MET A C 1
ATOM 653 O O . MET A 1 81 ? 8.120 -22.084 30.955 1.00 67.50 81 MET A O 1
ATOM 657 N N . THR A 1 82 ? 9.787 -22.521 29.518 1.00 67.12 82 THR A N 1
ATOM 658 C CA . THR A 1 82 ? 10.210 -23.766 30.174 1.00 67.12 82 THR A CA 1
ATOM 659 C C . THR A 1 82 ? 11.054 -23.524 31.425 1.00 67.12 82 THR A C 1
ATOM 661 O O . THR A 1 82 ? 11.118 -24.395 32.291 1.00 67.12 82 THR A O 1
ATOM 664 N N . ASN A 1 83 ? 11.628 -22.323 31.577 1.00 67.12 83 ASN A N 1
ATOM 665 C CA . ASN A 1 83 ? 12.537 -21.982 32.673 1.00 67.12 83 ASN A CA 1
ATOM 666 C C . ASN A 1 83 ? 12.130 -20.681 33.392 1.00 67.12 83 ASN A C 1
ATOM 668 O O . ASN A 1 83 ? 12.873 -19.692 33.356 1.00 67.12 83 ASN A O 1
ATOM 672 N N . PRO A 1 84 ? 10.995 -20.666 34.119 1.00 63.50 84 PRO A N 1
ATOM 673 C CA . PRO A 1 84 ? 10.483 -19.468 34.794 1.00 63.50 84 PRO A CA 1
ATOM 674 C C . PRO A 1 84 ? 11.446 -18.899 35.849 1.00 63.50 84 PRO A C 1
ATOM 676 O O . PRO A 1 84 ? 11.420 -17.705 36.124 1.00 63.50 84 PRO A O 1
ATOM 679 N N . SER A 1 85 ? 12.345 -19.719 36.404 1.00 65.12 85 SER A N 1
ATOM 680 C CA . SER A 1 85 ? 13.357 -19.288 37.380 1.00 65.12 85 SER A CA 1
ATOM 681 C C . SER A 1 85 ? 14.471 -18.418 36.784 1.00 65.12 85 SER A C 1
ATOM 683 O O . SER A 1 85 ? 15.173 -17.742 37.529 1.00 65.12 85 SER A O 1
ATOM 685 N N . SER A 1 86 ? 14.648 -18.435 35.459 1.00 65.25 86 SER A N 1
ATOM 686 C CA . SER A 1 86 ? 15.631 -17.597 34.755 1.00 65.25 86 SER A CA 1
ATOM 687 C C . SER A 1 86 ? 15.081 -16.212 34.389 1.00 65.25 86 SER A C 1
ATOM 689 O O . SER A 1 86 ? 15.844 -15.289 34.093 1.00 65.25 86 SER A O 1
ATOM 691 N N . ILE A 1 87 ? 13.755 -16.047 34.438 1.00 74.31 87 ILE A N 1
ATOM 692 C CA . ILE A 1 87 ? 13.064 -14.839 33.996 1.00 74.31 87 ILE A CA 1
ATOM 693 C C . ILE A 1 87 ? 12.896 -13.898 35.188 1.00 74.31 87 ILE A C 1
ATOM 695 O O . ILE A 1 87 ? 11.900 -13.905 35.908 1.00 74.31 87 ILE A O 1
ATOM 699 N N . THR A 1 88 ? 13.899 -13.051 35.386 1.00 81.94 88 THR A N 1
ATOM 700 C CA . THR A 1 88 ? 13.817 -11.940 36.338 1.00 81.94 88 THR A CA 1
ATOM 701 C C . THR A 1 88 ? 12.999 -10.795 35.736 1.00 81.94 88 THR A C 1
ATOM 703 O O . THR A 1 88 ? 13.084 -10.515 34.542 1.00 81.94 88 THR A O 1
ATOM 706 N N . ASP A 1 89 ? 12.285 -10.039 36.570 1.00 80.00 89 ASP A N 1
ATOM 707 C CA . ASP A 1 89 ? 11.487 -8.865 36.170 1.00 80.00 89 ASP A CA 1
ATOM 708 C C . ASP A 1 89 ? 12.281 -7.793 35.373 1.00 80.00 89 ASP A C 1
ATOM 710 O O . ASP A 1 89 ? 11.745 -7.053 34.547 1.00 80.00 89 ASP A O 1
ATOM 714 N N . SER A 1 90 ? 13.603 -7.739 35.558 1.00 83.81 90 SER A N 1
ATOM 715 C CA . SER A 1 90 ? 14.514 -6.913 34.747 1.00 83.81 90 SER A CA 1
ATOM 716 C C . SER A 1 90 ? 14.576 -7.357 33.274 1.00 83.81 90 SER A C 1
ATOM 718 O O . SER A 1 90 ? 14.568 -6.524 32.365 1.00 83.81 90 SER A O 1
ATOM 720 N N . VAL A 1 91 ? 14.582 -8.671 33.022 1.00 83.44 91 VAL A N 1
ATOM 721 C CA . VAL A 1 91 ? 14.623 -9.261 31.674 1.00 83.44 91 VAL A CA 1
ATOM 722 C C . VAL A 1 91 ? 13.317 -8.982 30.938 1.00 83.44 91 VAL A C 1
ATOM 724 O O . VAL A 1 91 ? 13.350 -8.550 29.788 1.00 83.44 91 VAL A O 1
ATOM 727 N N . ILE A 1 92 ? 12.182 -9.121 31.631 1.00 85.31 92 ILE A N 1
ATOM 728 C CA . ILE A 1 92 ? 10.849 -8.811 31.096 1.00 85.31 92 ILE A CA 1
ATOM 729 C C . ILE A 1 92 ? 10.781 -7.349 30.643 1.00 85.31 92 ILE A C 1
ATOM 731 O O . ILE A 1 92 ? 10.408 -7.063 29.505 1.00 85.31 92 ILE A O 1
ATOM 735 N N . ARG A 1 93 ? 11.210 -6.410 31.496 1.00 86.88 93 ARG A N 1
ATOM 736 C CA . ARG A 1 93 ? 11.215 -4.977 31.162 1.00 86.88 93 ARG A CA 1
ATOM 737 C C . ARG A 1 93 ? 12.125 -4.649 29.983 1.00 86.88 93 ARG A C 1
ATOM 739 O O . ARG A 1 93 ? 11.763 -3.828 29.137 1.00 86.88 93 ARG A O 1
ATOM 746 N N . LYS A 1 94 ? 13.294 -5.289 29.906 1.00 87.62 94 LYS A N 1
ATOM 747 C CA . LYS A 1 94 ? 14.233 -5.101 28.795 1.00 87.62 94 LYS A CA 1
ATOM 748 C C . LYS A 1 94 ? 13.655 -5.626 27.478 1.00 87.62 94 LYS A C 1
ATOM 750 O O . LYS A 1 94 ? 13.678 -4.891 26.492 1.00 87.62 94 LYS A O 1
ATOM 755 N N . ALA A 1 95 ? 13.095 -6.836 27.483 1.00 85.69 95 ALA A N 1
ATOM 756 C CA . ALA A 1 95 ? 12.449 -7.443 26.320 1.00 85.69 95 ALA A CA 1
ATOM 757 C C . ALA A 1 95 ? 11.261 -6.597 25.838 1.00 85.69 95 ALA A C 1
ATOM 759 O O . ALA A 1 95 ? 11.174 -6.264 24.658 1.00 85.69 95 ALA A O 1
ATOM 760 N N . TYR A 1 96 ? 10.411 -6.144 26.765 1.00 88.06 96 TYR A N 1
ATOM 761 C CA . TYR A 1 96 ? 9.276 -5.275 26.454 1.00 88.06 96 TYR A CA 1
ATOM 762 C C . TYR A 1 96 ? 9.708 -3.955 25.805 1.00 88.06 96 TYR A C 1
ATOM 764 O O . TYR A 1 96 ? 9.167 -3.562 24.772 1.00 88.06 96 TYR A O 1
ATOM 772 N N . ARG A 1 97 ? 10.714 -3.268 26.362 1.00 87.44 97 ARG A N 1
ATOM 773 C CA . ARG A 1 97 ? 11.228 -2.013 25.786 1.00 87.44 97 ARG A CA 1
ATOM 774 C C . ARG A 1 97 ? 11.832 -2.223 24.396 1.00 87.44 97 ARG A C 1
ATOM 776 O O . ARG A 1 97 ? 11.642 -1.389 23.518 1.00 87.44 97 ARG A O 1
ATOM 783 N N . GLN A 1 98 ? 12.565 -3.315 24.201 1.00 85.81 98 GLN A N 1
ATOM 784 C CA . GLN A 1 98 ? 13.191 -3.629 22.920 1.00 85.81 98 GLN A CA 1
ATOM 785 C C . GLN A 1 98 ? 12.142 -3.929 21.843 1.00 85.81 98 GLN A C 1
ATOM 787 O O . GLN A 1 98 ? 12.201 -3.351 20.759 1.00 85.81 98 GLN A O 1
ATOM 792 N N . LYS A 1 99 ? 11.148 -4.760 22.163 1.00 83.94 99 LYS A N 1
ATOM 793 C CA . LYS A 1 99 ? 10.089 -5.136 21.223 1.00 83.94 99 LYS A CA 1
ATOM 794 C C . LYS A 1 99 ? 9.110 -4.013 20.932 1.00 83.94 99 LYS A C 1
ATOM 796 O O . LYS A 1 99 ? 8.783 -3.793 19.775 1.00 83.94 99 LYS A O 1
ATOM 801 N N . SER A 1 100 ? 8.697 -3.251 21.943 1.00 84.69 100 SER A N 1
ATOM 802 C CA . SER A 1 100 ? 7.800 -2.104 21.739 1.00 84.69 100 SER A CA 1
ATOM 803 C C . SER A 1 100 ? 8.411 -1.033 20.835 1.00 84.69 100 SER A C 1
ATOM 805 O O . SER A 1 100 ? 7.697 -0.449 20.031 1.00 84.69 100 SER A O 1
ATOM 807 N N . LEU A 1 101 ? 9.727 -0.802 20.905 1.00 82.75 101 LEU A N 1
ATOM 808 C CA . LEU A 1 101 ? 10.428 0.115 19.998 1.00 82.75 101 LEU A CA 1
ATOM 809 C C . LEU A 1 101 ? 10.607 -0.453 18.587 1.00 82.75 101 LEU A C 1
ATOM 811 O O . LEU A 1 101 ? 10.726 0.318 17.630 1.00 82.75 101 LEU A O 1
ATOM 815 N N . LEU A 1 102 ? 10.679 -1.779 18.460 1.00 82.38 102 LEU A N 1
ATOM 816 C CA . LEU A 1 102 ? 10.739 -2.455 17.172 1.00 82.38 102 LEU A CA 1
ATOM 817 C C . LEU A 1 102 ? 9.366 -2.392 16.492 1.00 82.38 102 LEU A C 1
ATOM 819 O O . LEU A 1 102 ? 9.286 -1.929 15.368 1.00 82.38 102 LEU A O 1
ATOM 823 N N . ILE A 1 103 ? 8.285 -2.704 17.202 1.00 80.81 103 ILE A N 1
ATOM 824 C CA . ILE A 1 103 ? 6.915 -2.825 16.670 1.00 80.81 103 ILE A CA 1
ATOM 825 C C . ILE A 1 103 ? 6.107 -1.517 16.842 1.00 80.81 103 ILE A C 1
ATOM 827 O O . ILE A 1 103 ? 4.880 -1.501 16.781 1.00 80.81 103 ILE A O 1
ATOM 831 N N . HIS A 1 104 ? 6.766 -0.385 17.102 1.00 82.25 104 HIS A N 1
ATOM 832 C CA . HIS A 1 104 ? 6.053 0.880 17.275 1.00 82.25 104 HIS A CA 1
ATOM 833 C C . HIS A 1 104 ? 5.407 1.320 15.946 1.00 82.25 104 HIS A C 1
ATOM 835 O O . HIS A 1 104 ? 6.113 1.352 14.932 1.00 82.25 104 HIS A O 1
ATOM 841 N N . PRO A 1 105 ? 4.123 1.733 15.933 1.00 74.69 105 PRO A N 1
ATOM 842 C CA . PRO A 1 105 ? 3.402 2.083 14.703 1.00 74.69 105 PRO A CA 1
ATOM 843 C C . PRO A 1 105 ? 4.063 3.220 13.907 1.00 74.69 105 PRO A C 1
ATOM 845 O O . PRO A 1 105 ? 4.058 3.196 12.685 1.00 74.69 105 PRO A O 1
ATOM 848 N N . ASP A 1 106 ? 4.712 4.164 14.592 1.00 71.81 106 ASP A N 1
ATOM 849 C CA . ASP A 1 106 ? 5.450 5.290 13.982 1.00 71.81 106 ASP A CA 1
ATOM 850 C C . ASP A 1 106 ? 6.629 4.853 13.089 1.00 71.81 106 ASP A C 1
ATOM 852 O O . ASP A 1 106 ? 7.019 5.555 12.165 1.00 71.81 106 ASP A O 1
ATOM 856 N N . LYS A 1 107 ? 7.214 3.672 13.339 1.00 65.25 107 LYS A N 1
ATOM 857 C CA . LYS A 1 107 ? 8.359 3.158 12.564 1.00 65.25 107 LYS A CA 1
ATOM 858 C C . LYS A 1 107 ? 7.953 2.210 11.433 1.00 65.25 107 LYS A C 1
ATOM 860 O O . LYS A 1 107 ? 8.814 1.783 10.669 1.00 65.25 107 LYS A O 1
ATOM 865 N N . LEU A 1 108 ? 6.664 1.886 11.328 1.00 63.25 108 LEU A N 1
ATOM 866 C CA . LEU A 1 108 ? 6.067 1.005 10.321 1.00 63.25 108 LEU A CA 1
ATOM 867 C C . LEU A 1 108 ? 5.324 1.848 9.276 1.00 63.25 108 LEU A C 1
ATOM 869 O O . LEU A 1 108 ? 4.119 1.712 9.065 1.00 63.25 108 LEU A O 1
ATOM 873 N N . SER A 1 109 ? 6.050 2.774 8.642 1.00 53.53 109 SER A N 1
ATOM 874 C CA . SER A 1 109 ? 5.464 3.798 7.765 1.00 53.53 109 SER A CA 1
ATOM 875 C C . SER A 1 109 ? 4.754 3.232 6.520 1.00 53.53 109 SER A C 1
ATOM 877 O O . SER A 1 109 ? 3.858 3.863 5.968 1.00 53.53 109 SER A O 1
ATOM 879 N N . HIS A 1 110 ? 5.064 2.000 6.118 1.00 51.97 110 HIS A N 1
ATOM 880 C CA . HIS A 1 110 ? 4.369 1.277 5.043 1.00 51.97 110 HIS A CA 1
ATOM 881 C C . HIS A 1 110 ? 2.918 0.890 5.401 1.00 51.97 110 HIS A C 1
ATOM 883 O O . HIS A 1 110 ? 2.105 0.720 4.498 1.00 51.97 110 HIS A O 1
ATOM 889 N N . LEU A 1 111 ? 2.555 0.842 6.691 1.00 43.44 111 LEU A N 1
ATOM 890 C CA . LEU A 1 111 ? 1.155 0.788 7.146 1.00 43.44 111 LEU A CA 1
ATOM 891 C C . LEU A 1 111 ? 0.566 2.181 7.415 1.00 43.44 111 LEU A C 1
ATOM 893 O O . LEU A 1 111 ? -0.649 2.343 7.378 1.00 43.44 111 LEU A O 1
ATOM 897 N N . SER A 1 112 ? 1.392 3.201 7.663 1.00 39.44 112 SER A N 1
ATOM 898 C CA . SER A 1 112 ? 0.913 4.572 7.891 1.00 39.44 112 SER A CA 1
ATOM 899 C C . SER A 1 112 ? 0.658 5.350 6.598 1.00 39.44 112 SER A C 1
ATOM 901 O O . SER A 1 112 ? -0.088 6.315 6.626 1.00 39.44 112 SER A O 1
ATOM 903 N N . GLY A 1 113 ? 1.221 4.941 5.458 1.00 39.25 113 GLY A N 1
ATOM 904 C CA . GLY A 1 113 ? 0.807 5.437 4.136 1.00 39.25 113 GLY A CA 1
ATOM 905 C C . GLY A 1 113 ? -0.579 4.931 3.704 1.00 39.25 113 GLY A C 1
ATOM 906 O O . GLY A 1 113 ? -1.145 5.439 2.740 1.00 39.25 113 GLY A O 1
ATOM 907 N N . PHE A 1 114 ? -1.119 3.940 4.424 1.00 45.25 114 PHE A N 1
ATOM 908 C CA . PHE A 1 114 ? -2.522 3.524 4.379 1.00 45.25 114 PHE A CA 1
ATOM 909 C C . PHE A 1 114 ? -3.385 4.287 5.399 1.00 45.25 114 PHE A C 1
ATOM 911 O O . PHE A 1 114 ? -4.604 4.155 5.381 1.00 45.25 114 PHE A O 1
ATOM 918 N N . LEU A 1 115 ? -2.795 5.094 6.292 1.00 44.72 115 LEU A N 1
ATOM 919 C CA . LEU A 1 115 ? -3.578 6.004 7.119 1.00 44.72 115 LEU A CA 1
ATOM 920 C C . LEU A 1 115 ? -4.112 7.087 6.181 1.00 44.72 115 LEU A C 1
ATOM 922 O O . LEU A 1 115 ? -3.401 8.029 5.842 1.00 44.72 115 LEU A O 1
ATOM 926 N N . LEU A 1 116 ? -5.331 6.863 5.691 1.00 52.53 116 LEU A N 1
ATOM 927 C CA . LEU A 1 116 ? -6.068 7.801 4.867 1.00 52.53 116 LEU A CA 1
ATOM 928 C C . LEU A 1 116 ? -5.967 9.190 5.501 1.00 52.53 116 LEU A C 1
ATOM 930 O O . LEU A 1 116 ? -6.189 9.351 6.705 1.00 52.53 116 LEU A O 1
ATOM 934 N N . ASP A 1 117 ? -5.625 10.191 4.692 1.00 53.28 117 ASP A N 1
ATOM 935 C CA . ASP A 1 117 ? -5.681 11.573 5.142 1.00 53.28 117 ASP A CA 1
ATOM 936 C C . ASP A 1 117 ? -7.097 11.846 5.671 1.00 53.28 117 ASP A C 1
ATOM 938 O O . ASP A 1 117 ? -8.069 11.672 4.926 1.00 53.28 117 ASP A O 1
ATOM 942 N N . PRO A 1 118 ? -7.250 12.309 6.923 1.00 57.34 118 PRO A N 1
ATOM 943 C CA . PRO A 1 118 ? -8.569 12.546 7.505 1.00 57.34 118 PRO A CA 1
ATOM 944 C C . PRO A 1 118 ? -9.357 13.603 6.717 1.00 57.34 118 PRO A C 1
ATOM 946 O O . PRO A 1 118 ? -10.582 13.672 6.793 1.00 57.34 118 PRO A O 1
ATOM 949 N N . GLU A 1 119 ? -8.668 14.447 5.949 1.00 57.47 119 GLU A N 1
ATOM 950 C CA . GLU A 1 119 ? -9.278 15.444 5.074 1.00 57.47 119 GLU A CA 1
ATOM 951 C C . GLU A 1 119 ? -9.953 14.796 3.853 1.00 57.47 119 GLU A C 1
ATOM 953 O O . GLU A 1 119 ? -11.117 15.095 3.583 1.00 57.47 119 GLU A O 1
ATOM 958 N N . ASN A 1 120 ? -9.301 13.811 3.222 1.00 60.62 120 ASN A N 1
ATOM 959 C CA . ASN A 1 120 ? -9.871 13.035 2.116 1.00 60.62 120 ASN A CA 1
ATOM 960 C C . ASN A 1 120 ? -11.056 12.179 2.590 1.00 60.62 120 ASN A C 1
ATOM 962 O O . ASN A 1 120 ? -12.095 12.151 1.935 1.00 60.62 120 ASN A O 1
ATOM 966 N N . GLU A 1 121 ? -10.958 11.550 3.768 1.00 63.41 121 GLU A N 1
ATOM 967 C CA . GLU A 1 121 ? -12.066 10.762 4.332 1.00 63.41 121 GLU A CA 1
ATOM 968 C C . GLU A 1 121 ? -13.332 11.607 4.544 1.00 63.41 121 GLU A C 1
ATOM 970 O O . GLU A 1 121 ? -14.448 11.164 4.259 1.00 63.41 121 GLU A O 1
ATOM 975 N N . ASN A 1 122 ? -13.173 12.851 5.004 1.00 74.50 122 ASN A N 1
ATOM 976 C CA . ASN A 1 122 ? -14.291 13.770 5.202 1.00 74.50 122 ASN A CA 1
ATOM 977 C C . ASN A 1 122 ? -14.962 14.174 3.881 1.00 74.50 122 ASN A C 1
ATOM 979 O O . ASN A 1 122 ? -16.181 14.374 3.854 1.00 74.50 122 ASN A O 1
ATOM 983 N N . GLU A 1 123 ? -14.202 14.298 2.795 1.00 83.19 123 GLU A N 1
ATOM 984 C CA . GLU A 1 123 ? -14.743 14.543 1.455 1.00 83.19 123 GLU A CA 1
ATOM 985 C C . GLU A 1 123 ? -15.487 13.313 0.925 1.00 83.19 123 GLU A C 1
ATOM 987 O O . GLU A 1 123 ? -16.658 13.424 0.549 1.00 83.19 123 GLU A O 1
ATOM 992 N N . THR A 1 124 ? -14.897 12.119 1.035 1.00 82.81 124 THR A N 1
ATOM 993 C CA . THR A 1 124 ? -15.536 10.861 0.619 1.00 82.81 124 THR A CA 1
ATOM 994 C C . THR A 1 124 ? -16.842 10.596 1.379 1.00 82.81 124 THR A C 1
ATOM 996 O O . THR A 1 124 ? -17.820 10.108 0.805 1.00 82.81 124 THR A O 1
ATOM 999 N N . ILE A 1 125 ? -16.911 10.940 2.671 1.00 85.19 125 ILE A N 1
ATOM 1000 C CA . ILE A 1 125 ? -18.139 10.818 3.475 1.00 85.19 125 ILE A CA 1
ATOM 1001 C C . ILE A 1 125 ? -19.216 11.808 3.000 1.00 85.19 125 ILE A C 1
ATOM 1003 O O . ILE A 1 125 ? -20.392 11.433 2.910 1.00 85.19 125 ILE A O 1
ATOM 1007 N N . LYS A 1 126 ? -18.848 13.052 2.658 1.00 86.12 126 LYS A N 1
ATOM 1008 C CA . LYS A 1 126 ? -19.787 14.041 2.093 1.00 86.12 126 LYS A CA 1
ATOM 1009 C C . LYS A 1 126 ? -20.328 13.578 0.741 1.00 86.12 126 LYS A C 1
ATOM 1011 O O . LYS A 1 126 ? -21.541 13.632 0.526 1.00 86.12 126 LYS A O 1
ATOM 1016 N N . ASP A 1 127 ? -19.469 13.044 -0.119 1.00 87.06 127 ASP A N 1
ATOM 1017 C CA . ASP A 1 127 ? -19.860 12.513 -1.426 1.00 87.06 127 ASP A CA 1
ATOM 1018 C C . ASP A 1 127 ? -20.772 11.289 -1.298 1.00 87.06 127 ASP A C 1
ATOM 1020 O O . ASP A 1 127 ? -21.820 11.213 -1.950 1.00 87.06 127 ASP A O 1
ATOM 1024 N N . ALA A 1 128 ? -20.454 10.368 -0.384 1.00 88.25 128 ALA A N 1
ATOM 1025 C CA . ALA A 1 128 ? -21.313 9.231 -0.063 1.00 88.25 128 ALA A CA 1
ATOM 1026 C C . ALA A 1 128 ? -22.693 9.677 0.453 1.00 88.25 128 ALA A C 1
ATOM 1028 O O . ALA A 1 128 ? -23.724 9.107 0.072 1.00 88.25 128 ALA A O 1
ATOM 1029 N N . ARG A 1 129 ? -22.743 10.729 1.280 1.00 88.12 129 ARG A N 1
ATOM 1030 C CA . ARG A 1 129 ? -23.996 11.327 1.764 1.00 88.12 129 ARG A CA 1
ATOM 1031 C C . ARG A 1 129 ? -24.815 11.926 0.620 1.00 88.12 129 ARG A C 1
ATOM 1033 O O . ARG A 1 129 ? -26.003 11.632 0.514 1.00 88.12 129 ARG A O 1
ATOM 1040 N N . MET A 1 130 ? -24.204 12.691 -0.282 1.00 86.56 130 MET A N 1
ATOM 1041 C CA . MET A 1 130 ? -24.912 13.240 -1.449 1.00 86.56 130 MET A CA 1
ATOM 1042 C C . MET A 1 130 ? -25.436 12.135 -2.376 1.00 86.56 130 MET A C 1
ATOM 1044 O O . MET A 1 130 ? -26.592 12.160 -2.796 1.00 86.56 130 MET A O 1
ATOM 1048 N N . LEU A 1 131 ? -24.626 11.111 -2.660 1.00 88.56 131 LEU A N 1
ATOM 1049 C CA . LEU A 1 131 ? -25.030 9.993 -3.519 1.00 88.56 131 LEU A CA 1
ATOM 1050 C C . LEU A 1 131 ? -26.184 9.180 -2.923 1.00 8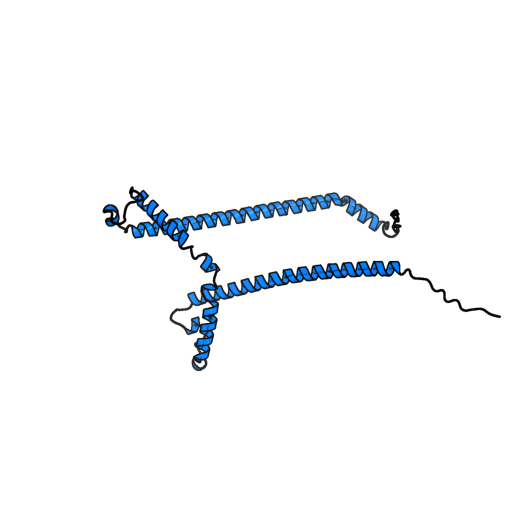8.56 131 LEU A C 1
ATOM 1052 O O . LEU A 1 131 ? -27.081 8.745 -3.651 1.00 88.56 131 LEU A O 1
ATOM 1056 N N . THR A 1 132 ? -26.188 8.982 -1.606 1.00 87.19 132 THR A N 1
ATOM 1057 C CA . THR A 1 132 ? -27.287 8.291 -0.919 1.00 87.19 132 THR A CA 1
ATOM 1058 C C . THR A 1 132 ? -28.566 9.129 -0.881 1.00 87.19 132 THR A C 1
ATOM 1060 O O . THR A 1 132 ? -29.636 8.566 -1.117 1.00 87.19 132 THR A O 1
ATOM 1063 N N . LEU A 1 133 ? -28.484 10.453 -0.691 1.00 88.31 133 LEU A N 1
ATOM 1064 C CA . LEU A 1 133 ? -29.635 11.368 -0.793 1.00 88.31 133 LEU A CA 1
ATOM 1065 C C . LEU A 1 133 ? -30.217 11.407 -2.211 1.00 88.31 133 LEU A C 1
ATOM 1067 O O . LEU A 1 133 ? -31.430 11.264 -2.386 1.00 88.31 133 LEU A O 1
ATOM 1071 N N . ARG A 1 134 ? -29.356 11.477 -3.231 1.00 88.00 134 ARG A N 1
ATOM 1072 C CA . ARG A 1 134 ? -29.756 11.413 -4.643 1.00 88.00 134 ARG A CA 1
ATOM 1073 C C . ARG A 1 134 ? -30.481 10.111 -4.969 1.00 88.00 134 ARG A C 1
ATOM 1075 O O . ARG A 1 134 ? -31.501 10.128 -5.650 1.00 88.00 134 ARG A O 1
ATOM 1082 N N . ARG A 1 135 ? -30.007 8.980 -4.432 1.00 86.62 135 ARG A N 1
ATOM 1083 C CA . ARG A 1 135 ? -30.663 7.669 -4.591 1.00 86.62 135 ARG A CA 1
ATOM 1084 C C . ARG A 1 135 ? -32.048 7.610 -3.938 1.00 86.62 135 ARG A C 1
ATOM 1086 O O . ARG A 1 135 ? -32.886 6.823 -4.367 1.00 86.62 135 ARG A O 1
ATOM 1093 N N . LEU A 1 136 ? -32.287 8.435 -2.921 1.00 85.00 136 LEU A N 1
ATOM 1094 C CA . LEU A 1 136 ? -33.582 8.594 -2.255 1.00 85.00 136 LEU A CA 1
ATOM 1095 C C . LEU A 1 136 ? -34.455 9.691 -2.895 1.00 85.00 136 LEU A C 1
ATOM 1097 O O . LEU A 1 136 ? -35.538 9.971 -2.381 1.00 85.00 136 LEU A O 1
ATOM 1101 N N . ASN A 1 137 ? -34.016 10.285 -4.014 1.00 85.81 137 ASN A N 1
ATOM 1102 C CA . ASN A 1 137 ? -34.657 11.423 -4.681 1.00 85.81 137 ASN A CA 1
ATOM 1103 C C . ASN A 1 137 ? -34.899 12.615 -3.735 1.00 85.81 137 ASN A C 1
ATOM 1105 O O . ASN A 1 137 ? -35.934 13.280 -3.806 1.00 85.81 137 ASN A O 1
ATOM 1109 N N . LEU A 1 138 ? -33.954 12.862 -2.825 1.00 85.12 138 LEU A N 1
ATOM 1110 C CA . LEU A 1 138 ? -33.973 13.989 -1.895 1.00 85.12 138 LEU A CA 1
ATOM 1111 C C . LEU A 1 138 ? -32.930 15.040 -2.306 1.00 85.12 138 LEU A C 1
ATOM 1113 O O . LEU A 1 138 ? -31.882 14.671 -2.837 1.00 85.12 138 LEU A O 1
ATOM 1117 N N . PRO A 1 139 ? -33.184 16.337 -2.054 1.00 84.31 139 PRO A N 1
ATOM 1118 C CA . PRO A 1 139 ? -32.187 17.385 -2.256 1.00 84.31 139 PRO A CA 1
ATOM 1119 C C . PRO A 1 139 ? -30.932 17.182 -1.394 1.00 84.31 139 PRO A C 1
ATOM 1121 O O . PRO A 1 139 ? -31.030 16.756 -0.241 1.00 84.31 139 PRO A O 1
ATOM 1124 N N . ASP A 1 140 ? -29.768 17.595 -1.899 1.00 79.88 140 ASP A N 1
ATOM 1125 C CA . ASP A 1 140 ? -28.471 17.433 -1.216 1.00 79.88 140 ASP A CA 1
ATOM 1126 C C . ASP A 1 140 ? -28.383 18.203 0.127 1.00 79.88 140 ASP A C 1
ATOM 1128 O O . ASP A 1 140 ? -27.614 17.842 1.017 1.00 79.88 140 ASP A O 1
ATOM 1132 N N . SER A 1 141 ? -29.225 19.230 0.316 1.00 80.69 141 SER A N 1
ATOM 1133 C CA . SER A 1 141 ? -29.326 20.034 1.547 1.00 80.69 141 SER A CA 1
ATOM 1134 C C . SER A 1 141 ? -30.314 19.473 2.585 1.00 80.69 141 SER A C 1
ATOM 1136 O O . SER A 1 141 ? -30.619 20.154 3.567 1.00 80.69 141 SER A O 1
ATOM 1138 N N . THR A 1 142 ? -30.860 18.270 2.379 1.00 79.75 142 THR A N 1
ATOM 1139 C CA . THR A 1 142 ? -31.842 17.695 3.313 1.00 79.75 142 THR A CA 1
ATOM 1140 C C . THR A 1 142 ? -31.177 17.415 4.674 1.00 79.75 142 THR A C 1
ATOM 1142 O O . THR A 1 142 ? -30.124 16.769 4.704 1.00 79.75 142 THR A O 1
ATOM 1145 N N . PRO A 1 143 ? -31.740 17.909 5.794 1.00 76.62 143 PRO A N 1
ATOM 1146 C CA . PRO A 1 143 ? -31.239 17.615 7.134 1.00 76.62 143 PRO A CA 1
ATOM 1147 C C . PRO A 1 143 ? -31.590 16.186 7.560 1.00 76.62 143 PRO A C 1
ATOM 1149 O O . PRO A 1 143 ? -32.572 15.607 7.093 1.00 76.62 143 PRO A O 1
ATOM 1152 N N . ASP A 1 144 ? -30.801 15.634 8.478 1.00 69.88 144 ASP A N 1
ATOM 1153 C CA . ASP A 1 144 ? -30.881 14.225 8.880 1.00 69.88 144 ASP A CA 1
ATOM 1154 C C . ASP A 1 144 ? -32.192 13.875 9.627 1.00 69.88 144 ASP A C 1
ATOM 1156 O O . ASP A 1 144 ? -32.610 12.718 9.623 1.00 69.88 144 ASP A O 1
ATOM 1160 N N . ASP A 1 145 ? -32.900 14.875 10.168 1.00 71.12 145 ASP A N 1
ATOM 1161 C CA . ASP A 1 145 ? -34.183 14.730 10.880 1.00 71.12 145 ASP A CA 1
ATOM 1162 C C . ASP A 1 145 ? -35.411 14.599 9.955 1.00 71.12 145 ASP A C 1
ATOM 1164 O O . ASP A 1 145 ? -36.554 14.555 10.413 1.00 71.12 145 ASP A O 1
ATOM 1168 N N . HIS A 1 146 ? -35.214 14.559 8.636 1.00 77.62 146 HIS A N 1
ATOM 1169 C CA . HIS A 1 146 ? -36.316 14.463 7.683 1.00 77.62 146 HIS A CA 1
ATOM 1170 C C . HIS A 1 146 ? -37.110 13.150 7.874 1.00 77.62 146 HIS A C 1
ATOM 1172 O O . HIS A 1 146 ? -36.531 12.070 7.983 1.00 77.62 146 HIS A O 1
ATOM 1178 N N . GLU A 1 147 ? -38.447 13.202 7.831 1.00 77.69 147 GLU A N 1
ATOM 1179 C CA . GLU A 1 147 ? -39.328 12.046 8.109 1.00 77.69 147 GLU A CA 1
ATOM 1180 C C . GLU A 1 147 ? -38.981 10.808 7.265 1.00 77.69 147 GLU A C 1
ATOM 1182 O O . GLU A 1 147 ? -38.878 9.692 7.774 1.00 77.69 147 GLU A O 1
ATOM 1187 N N . LYS A 1 148 ? -38.714 11.020 5.970 1.00 73.81 148 LYS A N 1
ATOM 1188 C CA . LYS A 1 148 ? -38.272 9.963 5.042 1.00 73.81 148 LYS A CA 1
ATOM 1189 C C . LYS A 1 148 ? -36.912 9.352 5.388 1.00 73.81 148 LYS A C 1
ATOM 1191 O O . LYS A 1 148 ? -36.654 8.240 4.954 1.00 73.81 148 LYS A O 1
ATOM 1196 N N . ILE A 1 149 ? -36.045 10.064 6.107 1.00 79.12 149 ILE A N 1
ATOM 1197 C CA . ILE A 1 149 ? -34.724 9.584 6.533 1.00 79.12 149 ILE A CA 1
ATOM 1198 C C . ILE A 1 149 ? -34.859 8.746 7.810 1.00 79.12 149 ILE A C 1
ATOM 1200 O O . ILE A 1 149 ? -34.290 7.658 7.903 1.00 79.12 149 ILE A O 1
ATOM 1204 N N . SER A 1 150 ? -35.683 9.217 8.749 1.00 77.75 150 SER A N 1
ATOM 1205 C CA . SER A 1 150 ? -35.963 8.551 10.027 1.00 77.75 150 SER A CA 1
ATOM 1206 C C . SER A 1 150 ? -36.690 7.206 9.864 1.00 77.75 150 SER A C 1
ATOM 1208 O O . SER A 1 150 ? -36.451 6.263 10.612 1.00 77.75 150 SER A O 1
ATOM 1210 N N . GLN A 1 151 ? -37.525 7.070 8.829 1.00 82.25 151 GLN A N 1
ATOM 1211 C CA . GLN A 1 151 ? -38.282 5.841 8.549 1.00 82.25 151 GLN A CA 1
ATOM 1212 C C . GLN A 1 151 ? -37.497 4.772 7.755 1.00 82.25 151 GLN A C 1
ATOM 1214 O O . GLN A 1 151 ? -38.042 3.708 7.453 1.00 82.25 151 GLN A O 1
ATOM 1219 N N . LEU A 1 152 ? -36.234 5.019 7.383 1.00 77.88 152 LEU A N 1
ATOM 1220 C CA . LEU A 1 152 ? -35.440 4.078 6.580 1.00 77.88 152 LEU A CA 1
ATOM 1221 C C . LEU A 1 152 ? -34.927 2.893 7.403 1.00 77.88 152 LEU A C 1
ATOM 1223 O O . LEU A 1 152 ? -34.302 3.060 8.446 1.00 77.88 152 LEU A O 1
ATOM 1227 N N . ASN A 1 153 ? -35.075 1.691 6.841 1.00 78.94 153 ASN A N 1
ATOM 1228 C CA . ASN A 1 153 ? -34.411 0.478 7.311 1.00 78.94 153 ASN A CA 1
ATOM 1229 C C . ASN A 1 153 ? -33.590 -0.142 6.155 1.00 78.94 153 ASN A C 1
ATOM 1231 O O . ASN A 1 153 ? -34.148 -0.365 5.074 1.00 78.94 153 ASN A O 1
ATOM 1235 N N . PRO A 1 154 ? -32.269 -0.370 6.290 1.00 80.50 154 PRO A N 1
ATOM 1236 C CA . PRO A 1 154 ? -31.389 0.067 7.380 1.00 80.50 154 PRO A CA 1
ATOM 1237 C C . PRO A 1 154 ? -31.266 1.597 7.468 1.00 80.50 154 PRO A C 1
ATOM 1239 O O . PRO A 1 154 ? -31.553 2.298 6.488 1.00 80.50 154 PRO A O 1
ATOM 1242 N N . THR A 1 155 ? -30.821 2.080 8.635 1.00 87.25 155 THR A N 1
ATOM 1243 C CA . THR A 1 155 ? -30.680 3.502 8.988 1.00 87.25 155 THR A CA 1
ATOM 1244 C C . THR A 1 155 ? -29.892 4.274 7.935 1.00 87.25 155 THR A C 1
ATOM 1246 O O . THR A 1 155 ? -28.956 3.753 7.325 1.00 87.25 155 THR A O 1
ATOM 1249 N N . PHE A 1 156 ? -30.223 5.550 7.748 1.00 84.81 156 PHE A N 1
ATOM 1250 C CA . PHE A 1 156 ? -29.534 6.417 6.795 1.00 84.81 156 PHE A CA 1
ATOM 1251 C C . PHE A 1 156 ? -28.011 6.447 6.986 1.00 84.81 156 PHE A C 1
ATOM 1253 O O . PHE A 1 156 ? -27.281 6.234 6.023 1.00 84.81 156 PHE A O 1
ATOM 1260 N N . GLN A 1 157 ? -27.527 6.574 8.224 1.00 84.19 157 GLN A N 1
ATOM 1261 C CA . GLN A 1 157 ? -26.092 6.522 8.530 1.00 84.19 157 GLN A CA 1
ATOM 1262 C C . GLN A 1 157 ? -25.427 5.221 8.059 1.00 84.19 157 GLN A C 1
ATOM 1264 O O . GLN A 1 157 ? -24.324 5.248 7.521 1.00 84.19 157 GLN A O 1
ATOM 1269 N N . PHE A 1 158 ? -26.114 4.083 8.188 1.00 84.19 158 PHE A N 1
ATOM 1270 C CA . PHE A 1 158 ? -25.603 2.798 7.713 1.00 84.19 158 PHE A CA 1
ATOM 1271 C C . PHE A 1 158 ? -25.498 2.758 6.184 1.00 84.19 158 PHE A C 1
ATOM 1273 O O . PHE A 1 158 ? -24.539 2.224 5.634 1.00 84.19 158 PHE A O 1
ATOM 1280 N N . ARG A 1 159 ? -26.465 3.356 5.480 1.00 85.00 159 ARG A N 1
ATOM 1281 C CA . ARG A 1 159 ? -26.440 3.466 4.014 1.00 85.00 159 ARG A CA 1
ATOM 1282 C C . ARG A 1 159 ? -25.309 4.374 3.535 1.00 85.00 159 ARG A C 1
ATOM 1284 O O . ARG A 1 159 ? -24.653 4.027 2.557 1.00 85.00 159 ARG A O 1
ATOM 1291 N N . VAL A 1 160 ? -25.073 5.491 4.229 1.00 86.38 160 VAL A N 1
ATOM 1292 C CA . VAL A 1 160 ? -23.933 6.385 3.969 1.00 86.38 160 VAL A CA 1
ATOM 1293 C C . VAL A 1 160 ? -22.626 5.629 4.182 1.00 86.38 160 VAL A C 1
ATOM 1295 O O . VAL A 1 160 ? -21.832 5.559 3.255 1.00 86.38 160 VAL A O 1
ATOM 1298 N N . ALA A 1 161 ? -22.450 4.961 5.326 1.00 83.69 161 ALA A N 1
ATOM 1299 C CA . ALA A 1 161 ? -21.246 4.185 5.627 1.00 83.69 161 ALA A CA 1
ATOM 1300 C C . ALA A 1 161 ? -20.981 3.066 4.604 1.00 83.69 161 ALA A C 1
ATOM 1302 O O . ALA A 1 161 ? -19.845 2.864 4.174 1.00 83.69 161 ALA A O 1
ATOM 1303 N N . LEU A 1 162 ? -22.031 2.361 4.167 1.00 85.19 162 LEU A N 1
ATOM 1304 C CA . LEU A 1 162 ? -21.912 1.345 3.123 1.00 85.19 162 LEU A CA 1
ATOM 1305 C C . LEU A 1 162 ? -21.453 1.963 1.797 1.00 85.19 162 LEU A C 1
ATOM 1307 O O . LEU A 1 162 ? -20.591 1.394 1.129 1.00 85.19 162 LEU A O 1
ATOM 1311 N N . LYS A 1 163 ? -21.994 3.133 1.438 1.00 85.44 163 LYS A N 1
ATOM 1312 C CA . LYS A 1 163 ? -21.615 3.821 0.203 1.00 85.44 163 LYS A CA 1
ATOM 1313 C C . LYS A 1 163 ? -20.204 4.407 0.276 1.00 85.44 163 LYS A C 1
ATOM 1315 O O . LYS A 1 163 ? -19.483 4.317 -0.708 1.00 85.44 163 LYS A O 1
ATOM 1320 N N . THR A 1 164 ? -19.779 4.923 1.429 1.00 86.00 164 THR A N 1
ATOM 1321 C CA . THR A 1 164 ? -18.391 5.351 1.670 1.00 86.00 164 THR A CA 1
ATOM 1322 C C . THR A 1 164 ? -17.429 4.189 1.446 1.00 86.00 164 THR A C 1
ATOM 1324 O O . THR A 1 164 ? -16.469 4.327 0.696 1.00 86.00 164 THR A O 1
ATOM 1327 N N . LYS A 1 165 ? -17.726 3.012 2.014 1.00 82.94 165 LYS A N 1
ATOM 1328 C CA . LYS A 1 165 ? -16.908 1.810 1.810 1.00 82.94 165 LYS A CA 1
ATOM 1329 C C . LYS A 1 165 ? -16.823 1.406 0.334 1.00 82.94 165 LYS A C 1
ATOM 1331 O O . LYS A 1 165 ? -15.755 1.027 -0.127 1.00 82.94 165 LYS A O 1
ATOM 1336 N N . GLU A 1 166 ? -17.933 1.478 -0.397 1.00 84.88 166 GLU A N 1
ATOM 1337 C CA . GLU A 1 166 ? -17.972 1.177 -1.834 1.00 84.88 166 GLU A CA 1
ATOM 1338 C C . GLU A 1 166 ? -17.075 2.133 -2.638 1.00 84.88 166 GLU A C 1
ATOM 1340 O O . GLU A 1 166 ? -16.280 1.668 -3.446 1.00 84.88 166 GLU A O 1
ATOM 1345 N N . ILE A 1 167 ? -17.137 3.442 -2.362 1.00 86.06 167 ILE A N 1
ATOM 1346 C CA . ILE A 1 167 ? -16.305 4.452 -3.040 1.00 86.06 167 ILE A CA 1
ATOM 1347 C C . ILE A 1 167 ? -14.817 4.215 -2.768 1.00 86.06 167 ILE A C 1
ATOM 1349 O O . ILE A 1 167 ? -14.027 4.217 -3.708 1.00 86.06 167 ILE A O 1
ATOM 1353 N N . ILE A 1 168 ? -14.445 3.942 -1.513 1.00 84.19 168 ILE A N 1
ATOM 1354 C CA . ILE A 1 168 ? -13.050 3.658 -1.139 1.00 84.19 168 ILE A CA 1
ATOM 1355 C C . ILE A 1 168 ? -12.533 2.424 -1.892 1.00 84.19 168 ILE A C 1
ATOM 1357 O O . ILE A 1 168 ? -11.455 2.461 -2.479 1.00 84.19 168 ILE A O 1
ATOM 1361 N N . ILE A 1 169 ? -13.326 1.349 -1.952 1.00 81.12 169 ILE A N 1
ATOM 1362 C CA . ILE A 1 169 ? -12.956 0.132 -2.692 1.00 81.12 169 ILE A CA 1
ATOM 1363 C C . ILE A 1 169 ? -12.812 0.419 -4.195 1.00 81.12 169 ILE A C 1
ATOM 1365 O O . ILE A 1 169 ? -11.885 -0.077 -4.832 1.00 81.12 169 ILE A O 1
ATOM 1369 N N . GLU A 1 170 ? -13.712 1.212 -4.782 1.00 80.88 170 GLU A N 1
ATOM 1370 C CA . GLU A 1 170 ? -13.645 1.594 -6.198 1.00 80.88 170 GLU A CA 1
ATOM 1371 C C . GLU A 1 170 ? -12.431 2.482 -6.513 1.00 80.88 170 GLU A C 1
ATOM 1373 O O . GLU A 1 170 ? -11.840 2.375 -7.590 1.00 80.88 170 GLU A O 1
ATOM 1378 N N . GLU A 1 171 ? -12.046 3.377 -5.606 1.00 77.81 171 GLU A N 1
ATOM 1379 C CA . GLU A 1 171 ? -10.834 4.194 -5.726 1.00 77.81 171 GLU A CA 1
ATOM 1380 C C . GLU A 1 171 ? -9.567 3.351 -5.631 1.00 77.81 171 GLU A C 1
ATOM 1382 O O . GLU A 1 171 ? -8.688 3.478 -6.489 1.00 77.81 171 GLU A O 1
ATOM 1387 N N . GLU A 1 172 ? -9.496 2.433 -4.666 1.00 78.62 172 GLU A N 1
ATOM 1388 C CA . GLU A 1 172 ? -8.383 1.492 -4.559 1.00 78.62 172 GLU A CA 1
ATOM 1389 C C . GLU A 1 172 ? -8.283 0.599 -5.794 1.00 78.62 172 GLU A C 1
ATOM 1391 O O . GLU A 1 172 ? -7.202 0.465 -6.368 1.00 78.62 172 GLU A O 1
ATOM 1396 N N . ALA A 1 173 ? -9.401 0.046 -6.270 1.00 75.62 173 ALA A N 1
ATOM 1397 C CA . ALA A 1 173 ? -9.423 -0.778 -7.474 1.00 75.62 173 ALA A CA 1
ATOM 1398 C C . ALA A 1 173 ? -8.914 -0.005 -8.702 1.00 75.62 173 ALA A C 1
ATOM 1400 O O . ALA A 1 173 ? -8.082 -0.523 -9.448 1.00 75.62 173 ALA A O 1
ATOM 1401 N N . ARG A 1 174 ? -9.344 1.253 -8.880 1.00 75.44 174 ARG A N 1
ATOM 1402 C CA . ARG A 1 174 ? -8.871 2.127 -9.969 1.00 75.44 174 ARG A CA 1
ATOM 1403 C C . ARG A 1 174 ? -7.381 2.439 -9.859 1.00 75.44 174 ARG A C 1
ATOM 1405 O O . ARG A 1 174 ? -6.662 2.399 -10.860 1.00 75.44 174 ARG A O 1
ATOM 1412 N N . LYS A 1 175 ? -6.896 2.712 -8.647 1.00 74.12 175 LYS A N 1
ATOM 1413 C CA . LYS A 1 175 ? -5.469 2.935 -8.390 1.00 74.12 175 LYS A CA 1
ATOM 1414 C C . LYS A 1 175 ? -4.654 1.684 -8.719 1.00 74.12 175 LYS A C 1
ATOM 1416 O O . LYS A 1 175 ? -3.638 1.782 -9.404 1.00 74.12 175 LYS A O 1
ATOM 1421 N N . MET A 1 176 ? -5.133 0.510 -8.314 1.00 63.34 176 MET A N 1
ATOM 1422 C CA . MET A 1 176 ? -4.486 -0.767 -8.613 1.00 63.34 176 MET A CA 1
ATOM 1423 C C . MET A 1 176 ? -4.439 -1.063 -10.114 1.00 63.34 176 MET A C 1
ATOM 1425 O O . MET A 1 176 ? -3.395 -1.490 -10.606 1.00 63.34 176 MET A O 1
ATOM 1429 N N . THR A 1 177 ? -5.508 -0.784 -10.867 1.00 71.00 177 THR A N 1
ATOM 1430 C CA . THR A 1 177 ? -5.494 -0.951 -12.331 1.00 71.00 177 THR A CA 1
ATOM 1431 C C . THR A 1 177 ? -4.519 0.003 -13.012 1.00 71.00 177 THR A C 1
ATOM 1433 O O . THR A 1 177 ? -3.778 -0.427 -13.889 1.00 71.00 177 THR A O 1
ATOM 1436 N N . MET A 1 178 ? -4.449 1.263 -12.571 1.00 68.25 178 MET A N 1
ATOM 1437 C CA . MET A 1 178 ? -3.532 2.254 -13.147 1.00 68.25 178 MET A CA 1
ATOM 1438 C C . MET A 1 178 ? -2.062 1.898 -12.880 1.00 68.25 178 MET A C 1
ATOM 1440 O O . MET A 1 178 ? -1.205 2.074 -13.744 1.00 68.25 178 MET A O 1
ATOM 1444 N N . ILE A 1 179 ? -1.765 1.360 -11.694 1.00 67.50 179 ILE A N 1
ATOM 1445 C CA . ILE A 1 179 ? -0.425 0.866 -11.354 1.00 67.50 179 ILE A CA 1
ATOM 1446 C C . ILE A 1 179 ? -0.084 -0.365 -12.201 1.00 67.50 179 ILE A C 1
AT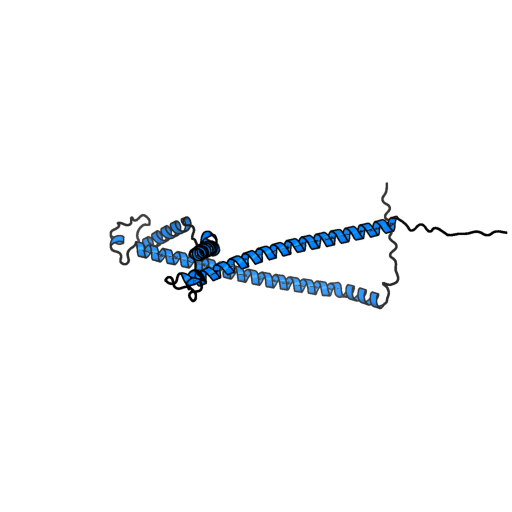OM 1448 O O . ILE A 1 179 ? 1.002 -0.419 -12.777 1.00 67.50 179 ILE A O 1
ATOM 1452 N N . ALA A 1 180 ? -1.000 -1.329 -12.322 1.00 68.00 180 ALA A N 1
ATOM 1453 C CA . ALA A 1 180 ? -0.788 -2.520 -13.141 1.00 68.00 180 ALA A CA 1
ATOM 1454 C C . ALA A 1 180 ? -0.523 -2.152 -14.612 1.00 68.00 180 ALA A C 1
ATOM 1456 O O . ALA A 1 180 ? 0.489 -2.575 -15.174 1.00 68.00 180 ALA A O 1
ATOM 1457 N N . GLU A 1 181 ? -1.350 -1.278 -15.187 1.00 67.94 181 GLU A N 1
ATOM 1458 C CA . GLU A 1 181 ? -1.200 -0.772 -16.554 1.00 67.94 181 GLU A CA 1
ATOM 1459 C C . GLU A 1 181 ? 0.120 -0.006 -16.740 1.00 67.94 181 GLU A C 1
ATOM 1461 O O . GLU A 1 181 ? 0.854 -0.251 -17.697 1.00 67.94 181 GLU A O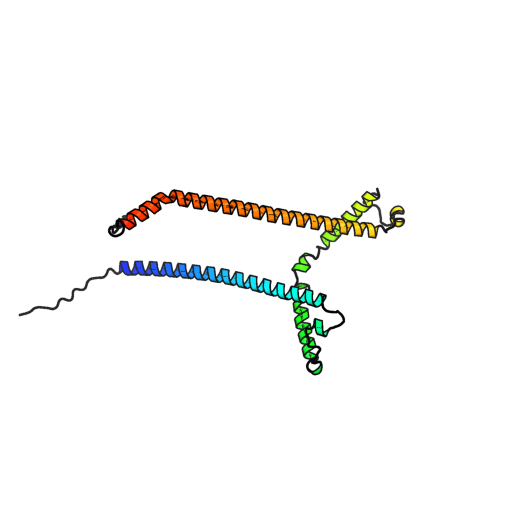 1
ATOM 1466 N N . GLY A 1 182 ? 0.496 0.848 -15.782 1.00 70.75 182 GLY A N 1
ATOM 1467 C CA . GLY A 1 182 ? 1.770 1.571 -15.812 1.00 70.75 182 GLY A CA 1
ATOM 1468 C C . GLY A 1 182 ? 2.992 0.648 -15.742 1.00 70.75 182 GLY A C 1
ATOM 1469 O O . GLY A 1 182 ? 3.986 0.871 -16.437 1.00 70.75 182 GLY A O 1
ATOM 1470 N N . THR A 1 183 ? 2.929 -0.423 -14.944 1.00 67.44 183 THR A N 1
ATOM 1471 C CA . THR A 1 183 ? 4.017 -1.414 -14.869 1.00 67.44 183 THR A CA 1
ATOM 1472 C C . THR A 1 183 ? 4.136 -2.253 -16.139 1.00 67.44 183 THR A C 1
ATOM 1474 O O . THR A 1 183 ? 5.251 -2.595 -16.541 1.00 67.44 183 THR A O 1
ATOM 1477 N N . GLU A 1 184 ? 3.020 -2.559 -16.802 1.00 68.06 184 GLU A N 1
ATOM 1478 C CA . GLU A 1 184 ? 3.008 -3.302 -18.062 1.00 68.06 184 GLU A CA 1
ATOM 1479 C C . GLU A 1 184 ? 3.494 -2.437 -19.235 1.00 68.06 184 GLU A C 1
ATOM 1481 O O . GLU A 1 184 ? 4.338 -2.886 -20.016 1.00 68.06 184 GLU A O 1
ATOM 1486 N N . ALA A 1 185 ? 3.078 -1.167 -19.292 1.00 73.56 185 ALA A N 1
ATOM 1487 C CA . ALA A 1 185 ? 3.569 -0.196 -20.268 1.00 73.56 185 ALA A CA 1
ATOM 1488 C C . ALA A 1 185 ? 5.087 0.003 -20.154 1.00 73.56 185 ALA A C 1
ATOM 1490 O O . ALA A 1 185 ? 5.802 -0.102 -21.153 1.00 73.56 185 ALA A O 1
ATOM 1491 N N . LYS A 1 186 ? 5.605 0.176 -18.930 1.00 74.50 186 LYS A N 1
ATOM 1492 C CA . LYS A 1 186 ? 7.048 0.319 -18.693 1.00 74.50 186 LYS A CA 1
ATOM 1493 C C . LYS A 1 186 ? 7.830 -0.928 -19.116 1.00 74.50 186 LYS A C 1
ATOM 1495 O O . LYS A 1 186 ? 8.859 -0.811 -19.773 1.00 74.50 186 LYS A O 1
ATOM 1500 N N . ARG A 1 187 ? 7.317 -2.134 -18.829 1.00 77.06 187 ARG A N 1
ATOM 1501 C CA . ARG A 1 187 ? 7.939 -3.390 -19.300 1.00 77.06 187 ARG A CA 1
ATOM 1502 C C . ARG A 1 187 ? 7.975 -3.484 -20.824 1.00 77.06 187 ARG A C 1
ATOM 1504 O O . ARG A 1 187 ? 8.962 -3.966 -21.379 1.00 77.06 187 ARG A O 1
ATOM 1511 N N . HIS A 1 188 ? 6.917 -3.047 -21.500 1.00 74.44 188 HIS A N 1
ATOM 1512 C CA . HIS A 1 188 ? 6.857 -3.058 -22.957 1.00 74.44 188 HIS A CA 1
ATOM 1513 C C . HIS A 1 188 ? 7.827 -2.037 -23.577 1.00 74.44 188 HIS A C 1
ATOM 1515 O O . HIS A 1 188 ? 8.553 -2.368 -24.518 1.00 74.44 188 HIS A O 1
ATOM 1521 N N . GLU A 1 189 ? 7.916 -0.830 -23.015 1.00 76.69 189 GLU A N 1
ATOM 1522 C CA . GLU A 1 189 ? 8.892 0.188 -23.424 1.00 76.69 189 GLU A CA 1
ATOM 1523 C C . GLU A 1 189 ? 10.340 -0.268 -23.184 1.00 76.69 189 GLU A C 1
ATOM 1525 O O . GLU A 1 189 ? 11.183 -0.156 -24.080 1.00 76.69 189 GLU A O 1
ATOM 1530 N N . ASP A 1 190 ? 10.631 -0.873 -22.031 1.00 80.81 190 ASP A N 1
ATOM 1531 C CA . ASP A 1 190 ? 11.950 -1.430 -21.712 1.00 80.81 190 ASP A CA 1
ATOM 1532 C C . ASP A 1 190 ? 12.328 -2.579 -22.669 1.00 80.81 190 ASP A C 1
ATOM 1534 O O . ASP A 1 190 ? 13.470 -2.673 -23.131 1.00 80.81 190 ASP A O 1
ATOM 1538 N N . ALA A 1 191 ? 11.368 -3.425 -23.056 1.00 84.56 191 ALA A N 1
ATOM 1539 C CA . ALA A 1 191 ? 11.591 -4.483 -24.042 1.00 84.56 191 ALA A CA 1
ATOM 1540 C C . ALA A 1 191 ? 11.872 -3.922 -25.448 1.00 84.56 191 ALA A C 1
ATOM 1542 O O . ALA A 1 191 ? 12.774 -4.405 -26.143 1.00 84.56 191 ALA A O 1
ATOM 1543 N N . ILE A 1 192 ? 11.143 -2.881 -25.868 1.00 84.50 192 ILE A N 1
ATOM 1544 C CA . ILE A 1 192 ? 11.366 -2.211 -27.158 1.00 84.50 192 ILE A CA 1
ATOM 1545 C C . ILE A 1 192 ? 12.723 -1.512 -27.175 1.00 84.50 192 ILE A C 1
ATOM 1547 O O . ILE A 1 192 ? 13.470 -1.655 -28.145 1.00 84.50 192 ILE A O 1
ATOM 1551 N N . THR A 1 193 ? 13.070 -0.773 -26.122 1.00 85.69 193 THR A N 1
ATOM 1552 C CA . THR A 1 193 ? 14.351 -0.058 -26.045 1.00 85.69 193 THR A CA 1
ATOM 1553 C C . THR A 1 193 ? 15.526 -1.028 -26.016 1.00 85.69 193 THR A C 1
ATOM 1555 O O . THR A 1 193 ? 16.502 -0.809 -26.735 1.00 85.69 193 THR A O 1
ATOM 1558 N N . LYS A 1 194 ? 15.419 -2.147 -25.287 1.00 88.88 194 LYS A N 1
ATOM 1559 C CA . LYS A 1 194 ? 16.424 -3.218 -25.311 1.00 88.88 194 LYS A CA 1
ATOM 1560 C C . LYS A 1 194 ? 16.574 -3.817 -26.707 1.00 88.88 194 LYS A C 1
ATOM 1562 O O . LYS A 1 194 ? 17.689 -3.901 -27.214 1.00 88.88 194 LYS A O 1
ATOM 1567 N N . ARG A 1 195 ? 15.463 -4.144 -27.375 1.00 87.75 195 ARG A N 1
ATOM 1568 C CA . ARG A 1 195 ? 15.491 -4.662 -28.751 1.00 87.75 195 ARG A CA 1
ATOM 1569 C C . ARG A 1 195 ? 16.097 -3.653 -29.728 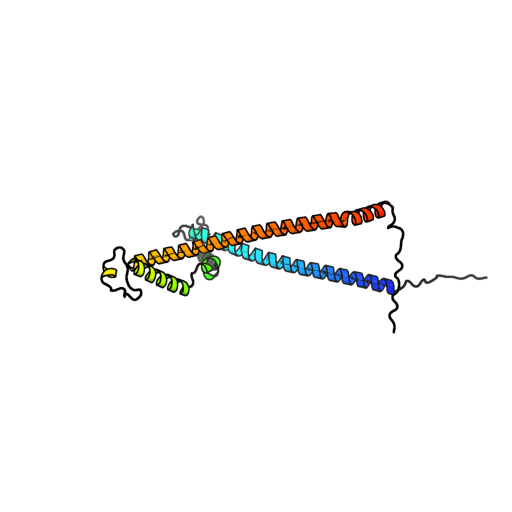1.00 87.75 195 ARG A C 1
ATOM 1571 O O . ARG A 1 195 ? 16.838 -4.044 -30.624 1.00 87.75 195 ARG A O 1
ATOM 1578 N N . LYS A 1 196 ? 15.811 -2.360 -29.556 1.00 93.62 196 LYS A N 1
ATOM 1579 C CA . LYS A 1 196 ? 16.390 -1.285 -30.370 1.00 93.62 196 LYS A CA 1
ATOM 1580 C C . LYS A 1 196 ? 17.902 -1.178 -30.162 1.00 93.62 196 LYS A C 1
ATOM 1582 O O . LYS A 1 196 ? 18.622 -1.137 -31.153 1.00 93.62 196 LYS A O 1
ATOM 1587 N N . ARG A 1 197 ? 18.378 -1.219 -28.910 1.00 92.25 197 ARG A N 1
ATOM 1588 C CA . ARG A 1 197 ? 19.818 -1.250 -28.587 1.00 92.25 197 ARG A CA 1
ATOM 1589 C C . ARG A 1 197 ? 20.502 -2.461 -29.215 1.00 92.25 197 ARG A C 1
ATOM 1591 O O . ARG A 1 197 ? 21.484 -2.296 -29.918 1.00 92.25 197 ARG A O 1
ATOM 1598 N N . GLU A 1 198 ? 19.926 -3.654 -29.072 1.00 90.56 198 GLU A N 1
ATOM 1599 C CA . GLU A 1 198 ? 20.484 -4.877 -29.668 1.00 90.56 198 GLU A CA 1
ATOM 1600 C C . GLU A 1 198 ? 20.559 -4.812 -31.203 1.00 90.56 198 GLU A C 1
ATOM 1602 O O . GLU A 1 198 ? 21.504 -5.324 -31.802 1.00 90.56 198 GLU A O 1
ATOM 1607 N N . LEU A 1 199 ? 19.568 -4.200 -31.859 1.00 91.19 199 LEU A N 1
ATOM 1608 C CA . LEU A 1 199 ? 19.583 -3.996 -33.309 1.00 91.19 199 LEU A CA 1
ATOM 1609 C C . LEU A 1 199 ? 20.631 -2.960 -33.731 1.00 91.19 199 LEU A C 1
ATOM 1611 O O . LEU A 1 199 ? 21.334 -3.185 -34.714 1.00 91.19 199 LEU A O 1
ATOM 1615 N N . GLU A 1 200 ? 20.754 -1.850 -33.001 1.00 90.62 200 GLU A N 1
ATOM 1616 C CA . GLU A 1 200 ? 21.782 -0.831 -33.242 1.00 90.62 200 GLU A CA 1
ATOM 1617 C C . GLU A 1 200 ? 23.193 -1.386 -33.013 1.00 90.62 200 GLU A C 1
ATOM 1619 O O . GLU A 1 200 ? 24.077 -1.145 -33.834 1.00 90.62 200 GLU A O 1
ATOM 1624 N N . ASP A 1 201 ? 23.390 -2.195 -31.972 1.00 92.62 201 ASP A N 1
ATOM 1625 C CA . ASP A 1 201 ? 24.657 -2.867 -31.675 1.00 92.62 201 ASP A CA 1
ATOM 1626 C C . ASP A 1 201 ? 25.016 -3.887 -32.761 1.00 92.62 201 ASP A C 1
ATOM 1628 O O . ASP A 1 201 ? 26.154 -3.912 -33.232 1.00 92.62 201 ASP A O 1
ATOM 1632 N N . LYS A 1 202 ? 24.044 -4.685 -33.233 1.00 92.50 202 LYS A N 1
ATOM 1633 C CA . LYS A 1 202 ? 24.241 -5.595 -34.377 1.00 92.50 202 LYS A CA 1
ATOM 1634 C C . LYS A 1 202 ? 24.589 -4.833 -35.650 1.00 92.50 202 LYS A C 1
ATOM 1636 O O . LYS A 1 202 ? 25.525 -5.214 -36.346 1.00 92.50 202 LYS A O 1
ATOM 1641 N N . LYS A 1 203 ? 23.885 -3.735 -35.931 1.00 93.94 203 LYS A N 1
ATOM 1642 C CA . LYS A 1 203 ? 24.156 -2.893 -37.098 1.00 93.94 203 LYS A CA 1
ATOM 1643 C C . LYS A 1 203 ? 25.560 -2.288 -37.028 1.00 93.94 203 LYS A C 1
ATOM 1645 O O . LYS A 1 203 ? 26.320 -2.421 -37.979 1.00 93.94 203 LYS A O 1
ATOM 1650 N N . ARG A 1 204 ? 25.949 -1.714 -35.884 1.00 91.56 204 ARG A N 1
ATOM 1651 C CA . ARG A 1 204 ? 27.312 -1.200 -35.651 1.00 91.56 204 ARG A CA 1
ATOM 1652 C C . ARG A 1 204 ? 28.369 -2.296 -35.778 1.00 91.56 204 ARG A C 1
ATOM 1654 O O . ARG A 1 204 ? 29.447 -2.053 -36.319 1.00 91.56 204 ARG A O 1
ATOM 1661 N N . TRP A 1 205 ? 28.081 -3.503 -35.294 1.00 92.00 205 TRP A N 1
ATOM 1662 C CA . TRP A 1 205 ? 28.967 -4.657 -35.430 1.00 92.00 205 TRP A CA 1
ATOM 1663 C C . TRP A 1 205 ? 29.168 -5.055 -36.896 1.00 92.00 205 TRP A C 1
ATOM 1665 O O . TRP A 1 205 ? 30.297 -5.337 -37.301 1.00 92.00 205 TRP A O 1
ATOM 1675 N N . GLU A 1 206 ? 28.105 -5.054 -37.699 1.00 91.19 206 GLU A N 1
ATOM 1676 C CA . GLU A 1 206 ? 28.175 -5.338 -39.136 1.00 91.19 206 GLU A CA 1
ATOM 1677 C C . GLU A 1 206 ? 28.874 -4.221 -39.920 1.00 91.19 206 GLU A C 1
ATOM 1679 O O . GLU A 1 206 ? 29.728 -4.514 -40.751 1.00 91.19 206 GLU A O 1
ATOM 1684 N N . GLU A 1 207 ? 28.596 -2.952 -39.623 1.00 92.56 207 GLU A N 1
ATOM 1685 C CA . GLU A 1 207 ? 29.242 -1.805 -40.280 1.00 92.56 207 GLU A CA 1
ATOM 1686 C C . GLU A 1 207 ? 30.753 -1.772 -40.014 1.00 92.56 207 GLU A C 1
ATOM 1688 O O . GLU A 1 207 ? 31.554 -1.612 -40.933 1.00 92.56 207 GLU A O 1
ATOM 1693 N N . THR A 1 208 ? 31.165 -2.012 -38.768 1.00 91.69 208 THR A N 1
ATOM 1694 C CA . THR A 1 208 ? 32.589 -2.087 -38.394 1.00 91.69 208 THR A CA 1
ATOM 1695 C C . THR A 1 208 ? 33.240 -3.417 -38.781 1.00 91.69 208 THR A C 1
ATOM 1697 O O . THR A 1 208 ? 34.412 -3.640 -38.482 1.00 91.69 208 THR A O 1
ATOM 1700 N N . ARG A 1 209 ? 32.519 -4.348 -39.422 1.00 93.38 209 ARG A N 1
ATOM 1701 C CA . ARG A 1 209 ? 33.047 -5.673 -39.783 1.00 93.38 209 ARG A CA 1
ATOM 1702 C C . ARG A 1 209 ? 34.244 -5.575 -40.712 1.00 93.38 209 ARG A C 1
ATOM 1704 O O . ARG A 1 209 ? 35.250 -6.217 -40.439 1.00 93.38 209 ARG A O 1
ATOM 1711 N N . GLU A 1 210 ? 34.136 -4.816 -41.799 1.00 90.25 210 GLU A N 1
ATOM 1712 C CA . GLU A 1 210 ? 35.219 -4.731 -42.782 1.00 90.25 210 GLU A CA 1
ATOM 1713 C C . GLU A 1 210 ? 36.457 -4.071 -42.177 1.00 90.25 210 GLU A C 1
ATOM 1715 O O . GLU A 1 210 ? 37.546 -4.600 -42.356 1.00 90.25 210 GLU A O 1
ATOM 1720 N N . GLU A 1 211 ? 36.286 -3.018 -41.371 1.00 88.62 211 GLU A N 1
ATOM 1721 C CA . GLU A 1 211 ? 37.380 -2.368 -40.636 1.00 88.62 211 GLU A CA 1
ATOM 1722 C C . GLU A 1 211 ? 38.071 -3.349 -39.675 1.00 88.62 211 GLU A C 1
ATOM 1724 O O . GLU A 1 211 ? 39.285 -3.550 -39.742 1.00 88.62 211 GLU A O 1
ATOM 1729 N N . ARG A 1 212 ? 37.293 -4.084 -38.868 1.00 92.56 212 ARG A N 1
ATOM 1730 C CA . ARG A 1 212 ? 37.826 -5.111 -37.956 1.00 92.56 212 ARG A CA 1
ATOM 1731 C C . ARG A 1 212 ? 38.500 -6.265 -38.699 1.00 92.56 212 ARG A C 1
ATOM 1733 O O . ARG A 1 212 ? 39.514 -6.786 -38.241 1.00 92.56 212 ARG A O 1
ATOM 1740 N N . VAL A 1 213 ? 37.967 -6.673 -39.851 1.00 91.56 213 VAL A N 1
ATOM 1741 C CA . VAL A 1 213 ? 38.568 -7.708 -40.706 1.00 91.56 213 VAL A CA 1
ATOM 1742 C C . VAL A 1 213 ? 39.844 -7.192 -41.372 1.00 91.56 213 VAL A C 1
ATOM 1744 O O . VAL A 1 213 ? 40.801 -7.956 -41.493 1.00 91.56 213 VAL A O 1
ATOM 1747 N N . THR A 1 214 ? 39.911 -5.924 -41.786 1.00 87.94 214 THR A N 1
ATOM 1748 C CA . THR A 1 214 ? 41.141 -5.316 -42.316 1.00 87.94 214 THR A CA 1
ATOM 1749 C C . THR A 1 214 ? 42.207 -5.156 -41.239 1.00 87.94 214 THR A C 1
ATOM 1751 O O . THR A 1 214 ? 43.372 -5.467 -41.498 1.00 87.94 214 THR A O 1
ATOM 1754 N N . ASP A 1 215 ? 41.820 -4.788 -40.019 1.00 88.88 215 ASP A N 1
ATOM 1755 C CA . ASP A 1 215 ? 42.709 -4.726 -38.856 1.00 88.88 215 ASP A CA 1
ATOM 1756 C C . ASP A 1 215 ? 43.234 -6.119 -38.494 1.00 88.88 215 ASP A C 1
ATOM 1758 O O . ASP A 1 215 ? 44.435 -6.307 -38.303 1.00 88.88 215 ASP A O 1
ATOM 1762 N N . TRP A 1 216 ? 42.372 -7.139 -38.510 1.00 88.38 216 TRP A N 1
ATOM 1763 C CA . TRP A 1 216 ? 42.790 -8.526 -38.304 1.00 88.38 216 TRP A CA 1
ATOM 1764 C C . TRP A 1 216 ? 43.724 -9.030 -39.414 1.00 88.38 216 TRP A C 1
ATOM 1766 O O . TRP A 1 216 ? 44.755 -9.648 -39.145 1.00 88.38 216 TRP A O 1
ATOM 1776 N N . ARG A 1 217 ? 43.403 -8.745 -40.681 1.00 88.12 217 ARG A N 1
ATOM 1777 C CA . ARG A 1 217 ? 44.240 -9.129 -41.829 1.00 88.12 217 ARG A CA 1
ATOM 1778 C C . ARG A 1 217 ? 45.601 -8.435 -41.798 1.00 88.12 217 ARG A C 1
ATOM 1780 O O . ARG A 1 217 ? 46.591 -9.076 -42.136 1.00 88.12 217 ARG A O 1
ATOM 1787 N N . SER A 1 218 ? 45.669 -7.162 -41.415 1.00 83.06 218 SER A N 1
ATOM 1788 C CA . SER A 1 218 ? 46.934 -6.421 -41.296 1.00 83.06 218 SER A CA 1
ATOM 1789 C C . SER A 1 218 ? 47.760 -6.875 -40.086 1.00 83.06 218 SER A C 1
ATOM 1791 O O . SER A 1 218 ? 48.985 -6.969 -40.192 1.00 83.06 218 SER A O 1
ATOM 1793 N N . PHE A 1 219 ? 47.104 -7.268 -38.985 1.00 83.12 219 PHE A N 1
ATOM 1794 C CA . PHE A 1 219 ? 47.737 -7.932 -37.842 1.00 83.12 219 PHE A CA 1
ATOM 1795 C C . PHE A 1 219 ? 48.356 -9.281 -38.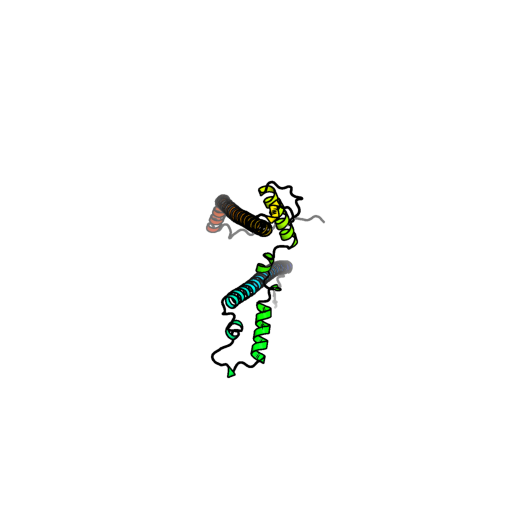240 1.00 83.12 219 PHE A C 1
ATOM 1797 O O . PHE A 1 219 ? 49.534 -9.516 -37.979 1.00 83.12 219 PHE A O 1
ATOM 1804 N N . GLN A 1 220 ? 47.616 -10.133 -38.958 1.00 82.06 220 GLN A N 1
ATOM 1805 C CA . GLN A 1 220 ? 48.119 -11.429 -39.432 1.00 82.06 220 GLN A CA 1
ATOM 1806 C C . GLN A 1 220 ? 49.244 -11.288 -40.473 1.00 82.06 220 GLN A C 1
ATOM 1808 O O . GLN A 1 220 ? 50.151 -12.116 -40.522 1.00 82.06 220 GLN A O 1
ATOM 1813 N N . LYS A 1 221 ? 49.208 -10.235 -41.300 1.00 78.19 221 LYS A N 1
ATOM 1814 C CA . LYS A 1 221 ? 50.263 -9.913 -42.277 1.00 78.19 221 LYS A CA 1
ATOM 1815 C C . LYS A 1 221 ? 51.490 -9.225 -41.659 1.00 78.19 221 LYS A C 1
ATOM 1817 O O . LYS A 1 221 ? 52.452 -8.976 -42.379 1.00 78.19 221 LYS A O 1
ATOM 1822 N N . GLY A 1 222 ? 51.477 -8.916 -40.359 1.00 67.25 222 GLY A N 1
ATOM 1823 C CA . GLY A 1 222 ? 52.602 -8.277 -39.666 1.00 67.25 222 GLY A CA 1
ATOM 1824 C C . GLY A 1 222 ? 52.831 -6.805 -40.036 1.00 67.25 222 GLY A C 1
ATOM 1825 O O . GLY A 1 222 ? 53.894 -6.256 -39.758 1.00 67.25 222 GLY A O 1
ATOM 1826 N N . GLU A 1 223 ? 51.858 -6.122 -40.648 1.00 58.66 223 GLU A N 1
ATOM 1827 C CA . GLU A 1 223 ? 52.026 -4.722 -41.080 1.00 58.66 223 GLU A CA 1
ATOM 1828 C C . GLU A 1 223 ? 52.055 -3.732 -39.899 1.00 58.66 223 GLU A C 1
ATOM 1830 O O . GLU A 1 223 ? 52.577 -2.619 -40.018 1.00 58.66 223 GLU A O 1
ATOM 1835 N N . THR A 1 224 ? 51.566 -4.143 -38.727 1.00 55.75 224 THR A N 1
ATOM 1836 C CA . THR A 1 224 ? 51.572 -3.333 -37.500 1.00 55.75 224 THR A CA 1
ATOM 1837 C C . THR A 1 224 ? 52.848 -3.481 -36.664 1.00 55.75 224 THR A C 1
ATOM 1839 O O . THR A 1 224 ? 53.064 -2.675 -35.759 1.00 55.75 224 THR A O 1
ATOM 1842 N N . SER A 1 225 ? 53.762 -4.403 -36.998 1.00 51.12 225 SER A N 1
ATOM 1843 C CA . SER A 1 225 ? 55.044 -4.565 -36.289 1.00 51.12 225 SER A CA 1
ATOM 1844 C C . SER A 1 225 ? 56.212 -3.765 -36.893 1.00 51.12 225 SER A C 1
ATOM 1846 O O . SER A 1 225 ? 57.366 -4.074 -36.607 1.00 51.12 225 SER A O 1
ATOM 1848 N N . GLY A 1 226 ? 55.960 -2.730 -37.715 1.00 52.81 226 GLY A N 1
ATOM 1849 C CA . GLY A 1 226 ? 57.040 -2.089 -38.487 1.00 52.81 226 GLY A CA 1
ATOM 1850 C C . GLY A 1 226 ? 56.973 -0.591 -38.807 1.00 52.81 226 GLY A C 1
ATOM 1851 O O . GLY A 1 226 ? 57.858 -0.117 -39.517 1.00 52.81 226 GLY A O 1
ATOM 1852 N N . LYS A 1 227 ? 56.006 0.207 -38.325 1.00 48.16 227 LYS A N 1
ATOM 1853 C CA . LYS A 1 227 ? 56.001 1.667 -38.595 1.00 48.16 227 LYS A CA 1
ATOM 1854 C C . LYS A 1 227 ? 55.780 2.518 -37.343 1.00 48.16 227 LYS A C 1
ATOM 1856 O O . LYS A 1 227 ? 54.660 2.864 -36.981 1.00 48.16 227 LYS A O 1
ATOM 1861 N N . LYS A 1 228 ? 56.895 2.956 -36.741 1.00 52.75 228 LYS A N 1
ATOM 1862 C CA . LYS A 1 228 ? 56.966 4.149 -35.876 1.00 52.75 228 LYS A CA 1
ATOM 1863 C C . LYS A 1 228 ? 56.319 5.337 -36.609 1.00 52.75 228 LYS A C 1
ATOM 1865 O O . LYS A 1 228 ? 56.916 5.887 -37.534 1.00 52.75 228 LYS A O 1
ATOM 1870 N N . LYS A 1 229 ? 55.126 5.773 -36.187 1.00 49.66 229 LYS A N 1
ATOM 1871 C CA . LYS A 1 229 ? 54.560 7.069 -36.600 1.00 49.66 229 LYS A CA 1
ATOM 1872 C C . LYS A 1 229 ? 55.456 8.192 -36.060 1.00 49.66 229 LYS A C 1
ATOM 1874 O O . LYS A 1 229 ? 55.477 8.472 -34.863 1.00 49.66 229 LYS A O 1
ATOM 1879 N N . LYS A 1 230 ? 56.216 8.829 -36.954 1.00 49.28 230 LYS A N 1
ATOM 1880 C CA . LYS A 1 230 ? 56.976 10.060 -36.702 1.00 49.28 230 LYS A CA 1
ATOM 1881 C C . LYS A 1 230 ? 55.962 11.174 -36.402 1.00 49.28 230 LYS A C 1
ATOM 1883 O O . LYS A 1 230 ? 55.231 11.585 -37.296 1.00 49.28 230 LYS A O 1
ATOM 1888 N N . LYS A 1 231 ? 55.875 11.625 -35.143 1.00 47.94 231 LYS A N 1
ATOM 1889 C CA . LYS A 1 231 ? 55.051 12.783 -34.752 1.00 47.94 231 LYS A CA 1
ATOM 1890 C C . LYS A 1 231 ? 55.509 14.011 -35.551 1.00 47.94 231 LYS A C 1
ATOM 1892 O O . LYS A 1 231 ? 56.628 14.480 -35.351 1.00 47.94 231 LYS A O 1
ATOM 1897 N N . GLN A 1 232 ? 54.661 14.525 -36.441 1.00 50.47 232 GLN A N 1
ATOM 1898 C CA . GLN A 1 232 ? 54.826 15.869 -36.993 1.00 50.47 232 GLN A CA 1
ATOM 1899 C C . GLN A 1 232 ? 54.646 16.877 -35.853 1.00 50.47 232 GLN A C 1
ATOM 1901 O O . GLN A 1 232 ? 53.623 16.878 -35.170 1.00 50.47 232 GLN A O 1
ATOM 1906 N N . LYS A 1 233 ? 55.667 17.704 -35.613 1.00 45.72 233 LYS A N 1
ATOM 1907 C CA . LYS A 1 233 ? 55.574 18.853 -34.710 1.00 45.72 233 LYS A CA 1
ATOM 1908 C C . LYS A 1 233 ? 54.753 19.935 -35.417 1.00 45.72 233 LYS A C 1
ATOM 1910 O O . LYS A 1 233 ? 55.194 20.445 -36.441 1.00 45.72 233 LYS A O 1
ATOM 1915 N N . LEU A 1 234 ? 53.585 20.270 -34.874 1.00 48.22 234 LEU A N 1
ATOM 1916 C CA . LEU A 1 234 ? 52.890 21.520 -35.179 1.00 48.22 234 LEU A CA 1
ATOM 1917 C C . LEU A 1 234 ? 53.754 22.676 -34.651 1.00 48.22 234 LEU A C 1
ATOM 1919 O O . LEU A 1 234 ? 54.069 22.708 -33.461 1.00 48.22 234 LEU A O 1
ATOM 1923 N N . GLN A 1 235 ? 54.182 23.582 -35.533 1.00 53.09 235 GLN A N 1
ATOM 1924 C CA . GLN A 1 235 ? 54.731 24.871 -35.119 1.00 53.09 235 GLN A CA 1
ATOM 1925 C C . GLN A 1 235 ? 53.573 25.756 -34.656 1.00 53.09 235 GLN A C 1
ATOM 1927 O O . GLN A 1 235 ? 52.684 26.074 -35.441 1.00 53.09 235 GLN A O 1
ATOM 1932 N N . VAL A 1 236 ? 53.589 26.134 -33.381 1.00 48.47 236 VAL A N 1
ATOM 1933 C CA . VAL A 1 236 ? 52.776 27.230 -32.852 1.00 48.47 236 VAL A CA 1
ATOM 1934 C C . VAL A 1 236 ? 53.624 28.496 -32.993 1.00 48.47 236 VAL A C 1
ATOM 1936 O O . VAL A 1 236 ? 54.757 28.519 -32.509 1.00 48.47 236 VAL A O 1
ATOM 1939 N N . LEU A 1 237 ? 53.110 29.482 -33.736 1.00 55.06 237 LEU A N 1
ATOM 1940 C CA . LEU A 1 237 ? 53.682 30.825 -33.870 1.00 55.06 237 LEU A CA 1
ATOM 1941 C C . LEU A 1 237 ? 53.791 31.487 -32.487 1.00 55.06 237 LEU A C 1
ATOM 1943 O O . LEU A 1 237 ? 52.892 31.326 -31.660 1.00 55.06 237 LEU A O 1
ATOM 1947 N N . GLY A 1 238 ? 54.904 32.189 -32.270 1.00 49.69 238 GLY A N 1
ATOM 1948 C CA . GLY A 1 238 ? 55.103 33.091 -31.134 1.00 49.69 238 GLY A CA 1
ATOM 1949 C C . GLY A 1 238 ? 54.412 34.434 -31.308 1.00 49.69 238 GLY A C 1
ATOM 1950 O O . GLY A 1 238 ? 53.844 34.677 -32.398 1.00 49.69 238 GLY A O 1
#

Secondary structure (DSSP, 8-state):
-------------HHHHHHHHHHHHHHHHHHHHHHHHHHHHHHHHHHHHHHHHHHHHHHHHHHHHHHS-TT-HHHHTT--TT-GGG--HHHHHHHHHHHHHHS-GGG-HHHHTTS--HHHHHHHHHHHHHHHHHHTT--TT--TT-HHHHT-SS-HHHHHHHHHHHHHHHHHHHHHHHHHHHHHHHHHHHHHHHHHHHHHHHHHHHHTHHHHHHHHHHHHTTGGGS-------PPPP-

pLDDT: mean 73.33, std 14.41, range [38.62, 93.94]

Foldseek 3Di:
DDDDDDDDDDDDDPVVVVVVVVVVVVVVVVVVVVVVVVVVVVVVVVVVVVVVVLLVVLVVLVVQLVVDDPVDLCSNLVHDPVCVVVDDPVSSVVSCVVNCVSNPPVVNVVVVVVVPDVVVLVVLLLVLQQVLCVVVVHDSPDDCPDPSQVPDVVHSVVSSVVSSVVVVVVVVVVVVVVVVVVVVVVVVVVVVVVVVVVVVVVVVCVVCVVVVVVVVVCVVVCVVVDDDDDDDDDDDDD

InterPro domains:
  IPR001623 DnaJ domain [SM00271] (71-120)
  IPR001623 DnaJ domain [cd06257] (72-110)
  IPR036869 Chaperone J-domain superfamily [G3DSA:1.10.287.110] (30-134)
  IPR036869 Chaperone J-domain superfamily [SSF46565] (63-110)

Organism: NCBI:txid27350